Protein AF-A0AAP9LXQ1-F1 (afdb_monomer)

Solvent-accessible surface area (backbone atoms only — not comparable to full-atom values): 13942 Å² total; per-residue (Å²): 137,84,77,87,69,74,33,50,72,70,53,46,50,30,58,51,48,24,46,54,49,42,51,48,46,13,68,75,68,74,37,62,74,78,53,62,65,67,58,30,47,54,55,17,40,53,47,44,50,70,72,47,73,78,72,53,74,74,72,62,67,74,54,65,42,79,55,58,75,46,47,62,54,16,49,54,48,16,73,74,65,71,48,54,58,67,59,30,39,50,53,49,50,54,50,50,53,54,49,57,68,53,34,89,73,34,72,68,47,55,50,49,30,62,76,68,71,56,54,68,66,56,57,38,53,54,41,44,66,68,45,46,63,59,50,52,54,50,52,53,51,51,54,61,72,48,66,82,63,84,75,72,87,81,71,82,84,84,73,61,65,67,64,56,50,50,53,50,52,35,53,50,37,45,74,72,66,44,58,54,69,58,35,54,52,51,39,51,53,52,51,52,53,49,34,42,75,68,67,74,44,55,80,60,47,48,38,36,58,53,26,54,67,51,52,45,40,57,67,49,50,60,55,54,52,51,51,51,50,50,51,50,52,53,51,40,72,72,56,81,58,75,87,126

InterPro domains:
  IPR018461 Na+/H+ antiporter, NhaC-like, C-terminal [PF03553] (71-146)
  IPR052180 NhaC Na(+)/H(+) Antiporter [PTHR33451] (69-212)

Sequence (244 aa):
MGEDREGRAAALLPILIFLLIFLGSGFITGDFYSMPAIVAFLIALLAVLVQNRELGFSETGNLGGHHHSLAPIAAGISQKTGFSMAVCAGAVVGGAMFGDNLSMISDTTIAAVKTQGCEMKDKFRENFLIVLPAAIVTILLFLVLGKDASFQIQGSLDYSLLRVMLYLVVLAGALAGVNVFLVLMTGTVLSLIAGVATGAFGVGEMFTHVGEGITVPYCFYPILMGVSGLIFIFIKKRHGKVLI

Organism: NCBI:txid1531

Mean predicted aligned error: 11.7 Å

Foldseek 3Di:
DDDPPQQDPLLCQLVVQLCCVQVVVCVVVVHSVVDPSVVSLVVSLVSLCVVCVPPDVVVLPPDAQPLVVQLVVLVVCCVQQVDDSVVSSCVSVVVVVLCQLLDLQHPCLVVVCVVVVHDSVVSNVVSCVVCVVVVVVVVVVVCVVCVPRPDDNDDDPPDDVLLVVLVVQLVVCVVVVNPSVVSVVVSLVSNLVVCCVVVVDHPSCSSVVVSVSPNNNSSVVVVVVVVVVVVVVVVCVVPVDDDD

pLDDT: mean 74.07, std 12.6, range [30.05, 92.75]

Radius of gyration: 20.55 Å; Cα contacts (8 Å, |Δi|>4): 157; chains: 1; bounding box: 57×45×53 Å

Secondary structure (DSSP, 8-state):
--------GGGGHHHHHHHHHHHHHHHHHS-TTSS-HHHHHHHHHHHHHHH-TT--HHHHTSS-TTSTTTHHHHHHHHHHH---HHHHHHHHHHHHHHHHHT-SS-HHHHHHHHHHT--HHHHHHHHHHHHHHHHHHHHHHHHHHTTT------S-----HHHHHHHHHHHHHHHTT--HHHHHHHHHHHHHHHHHHTTSS-TTHHHHHHHHHHHHHHHHHHHHHHHHHHHHHHHHHHHSS---

Structure (mmCIF, N/CA/C/O backbone):
data_AF-A0AAP9LXQ1-F1
#
_entry.id   AF-A0AAP9LXQ1-F1
#
loop_
_atom_site.group_PDB
_atom_site.id
_atom_site.type_symbol
_atom_site.label_atom_id
_atom_site.label_alt_id
_atom_site.label_comp_id
_atom_site.label_asym_id
_atom_site.label_entity_id
_atom_site.label_seq_id
_atom_site.pdbx_PDB_ins_code
_atom_site.Cartn_x
_atom_site.Cartn_y
_atom_site.Cartn_z
_atom_site.occupancy
_atom_site.B_iso_or_equiv
_atom_site.auth_seq_id
_atom_site.auth_comp_id
_atom_site.auth_asym_id
_atom_site.auth_atom_id
_atom_site.pdbx_PDB_model_num
ATOM 1 N N . MET A 1 1 ? 13.024 15.399 -18.924 1.00 30.05 1 MET A N 1
ATOM 2 C CA . MET A 1 1 ? 13.457 16.767 -18.588 1.00 30.05 1 MET A CA 1
ATOM 3 C C . MET A 1 1 ? 13.326 16.865 -17.082 1.00 30.05 1 MET A C 1
ATOM 5 O O . MET A 1 1 ? 12.208 16.924 -16.596 1.00 30.05 1 MET A O 1
ATOM 9 N N . GLY A 1 2 ? 14.432 16.623 -16.375 1.00 37.69 2 GLY A N 1
ATOM 10 C CA . GLY A 1 2 ? 14.460 16.545 -14.917 1.00 37.69 2 GLY A CA 1
ATOM 11 C C . GLY A 1 2 ? 14.526 17.945 -14.333 1.00 37.69 2 GLY A C 1
ATOM 12 O O . GLY A 1 2 ? 15.474 18.675 -14.611 1.00 37.69 2 GLY A O 1
ATOM 13 N N . GLU A 1 3 ? 13.509 18.320 -13.567 1.00 34.19 3 GLU A N 1
ATOM 14 C CA . GLU A 1 3 ? 13.696 19.315 -12.522 1.00 34.19 3 GLU A CA 1
ATOM 15 C C . GLU A 1 3 ? 14.229 18.556 -11.306 1.00 34.19 3 GLU A C 1
ATOM 17 O O . GLU A 1 3 ? 13.509 17.730 -10.742 1.00 34.19 3 GLU A O 1
ATOM 22 N N . ASP A 1 4 ? 15.475 18.826 -10.913 1.00 39.84 4 ASP A N 1
ATOM 23 C CA . ASP A 1 4 ? 15.968 18.530 -9.566 1.00 39.84 4 ASP A CA 1
ATOM 24 C C . ASP A 1 4 ? 15.130 19.355 -8.580 1.00 39.84 4 ASP A C 1
ATOM 26 O O . ASP A 1 4 ? 15.483 20.464 -8.176 1.00 39.84 4 ASP A O 1
ATOM 30 N N . ARG A 1 5 ? 13.951 18.843 -8.224 1.00 50.16 5 ARG A N 1
ATOM 31 C CA . ARG A 1 5 ? 13.215 19.338 -7.067 1.00 50.16 5 ARG A CA 1
ATOM 32 C C . ARG A 1 5 ? 13.948 18.815 -5.845 1.00 50.16 5 ARG A C 1
ATOM 34 O O . ARG A 1 5 ? 13.676 17.705 -5.388 1.00 50.16 5 ARG A O 1
ATOM 41 N N . GLU A 1 6 ? 14.881 19.613 -5.327 1.00 50.25 6 GLU A N 1
ATOM 42 C CA . GLU A 1 6 ? 15.439 19.387 -3.996 1.00 50.25 6 GLU A CA 1
ATOM 43 C C . GLU A 1 6 ? 14.279 19.155 -3.023 1.00 50.25 6 GLU A C 1
ATOM 45 O O . GLU A 1 6 ? 13.392 20.002 -2.857 1.00 50.25 6 GLU A O 1
ATOM 50 N N . GLY A 1 7 ? 14.255 17.968 -2.419 1.00 55.69 7 GLY A N 1
ATOM 51 C CA . GLY A 1 7 ? 13.210 17.574 -1.494 1.00 55.69 7 GLY A CA 1
ATOM 52 C C . GLY A 1 7 ? 13.181 18.530 -0.308 1.00 55.69 7 GLY A C 1
ATOM 53 O O . GLY A 1 7 ? 14.027 18.481 0.583 1.00 55.69 7 GLY A O 1
ATOM 54 N N . ARG A 1 8 ? 12.200 19.437 -0.283 1.00 70.75 8 ARG A N 1
ATOM 55 C CA . ARG A 1 8 ? 12.042 20.382 0.824 1.00 70.75 8 ARG A CA 1
ATOM 56 C C . ARG A 1 8 ? 11.559 19.611 2.045 1.00 70.75 8 ARG A C 1
ATOM 58 O O . ARG A 1 8 ? 10.483 19.025 2.007 1.00 70.75 8 ARG A O 1
ATOM 65 N N . ALA A 1 9 ? 12.277 19.716 3.164 1.00 73.31 9 ALA A N 1
ATOM 66 C CA . ALA A 1 9 ? 11.865 19.143 4.454 1.00 73.31 9 ALA A CA 1
ATOM 67 C C . ALA A 1 9 ? 10.430 19.538 4.861 1.00 73.31 9 ALA A C 1
ATOM 69 O O . ALA A 1 9 ? 9.740 18.796 5.557 1.00 73.31 9 ALA A O 1
ATOM 70 N N . ALA A 1 10 ? 9.953 20.685 4.366 1.00 74.81 10 ALA A N 1
ATOM 71 C CA . ALA A 1 10 ? 8.577 21.124 4.523 1.00 74.81 10 ALA A CA 1
ATOM 72 C C . ALA A 1 10 ? 7.553 20.078 4.037 1.00 74.81 10 ALA A C 1
ATOM 74 O O . ALA A 1 10 ? 6.497 19.984 4.653 1.00 74.81 10 ALA A O 1
ATOM 75 N N . ALA A 1 11 ? 7.844 19.271 3.009 1.00 72.69 11 ALA A N 1
ATOM 76 C CA . ALA A 1 11 ? 6.936 18.243 2.481 1.00 72.69 11 ALA A CA 1
ATOM 77 C C . ALA A 1 11 ? 6.552 17.167 3.518 1.00 72.69 11 ALA A C 1
ATOM 79 O O . ALA A 1 11 ? 5.542 16.486 3.363 1.00 72.69 11 ALA A O 1
ATOM 80 N N . LEU A 1 12 ? 7.325 17.032 4.602 1.00 78.50 12 LEU A N 1
ATOM 81 C CA . LEU A 1 12 ? 7.037 16.102 5.696 1.00 78.50 12 LEU A CA 1
ATOM 82 C C . LEU A 1 12 ? 6.092 16.664 6.759 1.00 78.50 12 LEU A C 1
ATOM 84 O O . LEU A 1 12 ? 5.632 15.915 7.619 1.00 78.50 12 LEU A O 1
ATOM 88 N N . LEU A 1 13 ? 5.813 17.968 6.737 1.00 82.62 13 LEU A N 1
ATOM 89 C CA . LEU A 1 13 ? 5.029 18.649 7.766 1.00 82.62 13 LEU A CA 1
ATOM 90 C C . LEU A 1 13 ? 3.640 18.013 7.994 1.00 82.62 13 LEU A C 1
ATOM 92 O O . LEU A 1 13 ? 3.275 17.831 9.156 1.00 82.62 13 LEU A O 1
ATOM 96 N N . PRO A 1 14 ? 2.896 17.579 6.958 1.00 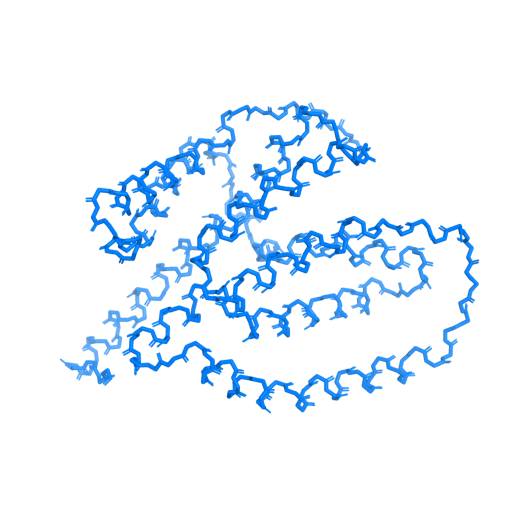79.62 14 PRO A N 1
ATOM 97 C CA . PRO A 1 14 ? 1.651 16.835 7.143 1.00 79.62 14 PRO A CA 1
ATOM 98 C C . PRO A 1 14 ? 1.813 15.518 7.907 1.00 79.62 14 PRO A C 1
ATOM 100 O O . PRO A 1 14 ? 1.059 15.259 8.845 1.00 79.62 14 PRO A O 1
ATOM 103 N N . ILE A 1 15 ? 2.818 14.704 7.554 1.00 80.00 15 ILE A N 1
ATOM 104 C CA . ILE A 1 15 ? 3.120 13.465 8.285 1.00 80.00 15 ILE A CA 1
ATOM 105 C C . ILE A 1 15 ? 3.518 13.792 9.718 1.00 80.00 15 ILE A C 1
ATOM 107 O O . ILE A 1 15 ? 3.028 13.155 10.640 1.00 80.00 15 ILE A O 1
ATOM 111 N N . LEU A 1 16 ? 4.365 14.797 9.934 1.00 84.50 16 LEU A N 1
ATOM 112 C CA . LEU A 1 16 ? 4.804 15.164 11.276 1.00 84.50 16 LEU A CA 1
ATOM 113 C C . LEU A 1 16 ? 3.615 15.550 12.166 1.00 84.50 16 LEU A C 1
ATOM 115 O O . LEU A 1 16 ? 3.515 15.071 13.292 1.00 84.50 16 LEU A O 1
ATOM 119 N N . ILE A 1 17 ? 2.691 16.362 11.649 1.00 84.69 17 ILE A N 1
ATOM 120 C CA . ILE A 1 17 ? 1.458 16.743 12.348 1.00 84.69 17 ILE A CA 1
ATOM 121 C C . ILE A 1 17 ? 0.608 15.511 12.657 1.00 84.69 17 ILE A C 1
ATOM 123 O O . ILE A 1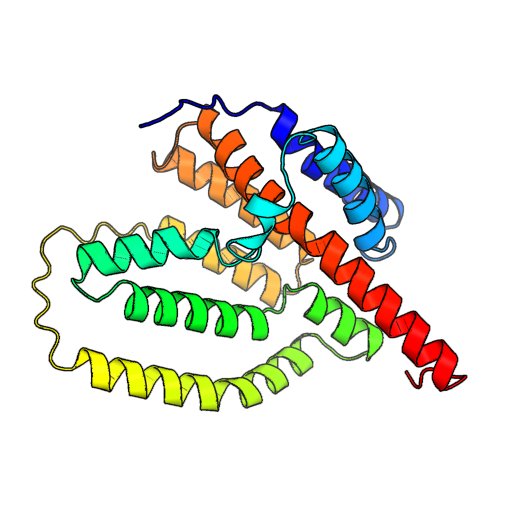 17 ? 0.192 15.334 13.803 1.00 84.69 17 ILE A O 1
ATOM 127 N N . PHE A 1 18 ? 0.386 14.644 11.663 1.00 82.69 18 PHE A N 1
ATOM 128 C CA . PHE A 1 18 ? -0.357 13.401 11.852 1.00 82.69 18 PHE A CA 1
ATOM 129 C C . PHE A 1 18 ? 0.257 12.557 12.974 1.00 82.69 18 PHE A C 1
ATOM 131 O O . PHE A 1 18 ? -0.449 12.139 13.888 1.00 82.69 18 PHE A O 1
ATOM 138 N N . LEU A 1 19 ? 1.575 12.356 12.941 1.00 82.12 19 LEU A N 1
ATOM 139 C CA . LEU A 1 19 ? 2.296 11.528 13.900 1.00 82.12 19 LEU A CA 1
ATOM 140 C C . LEU A 1 19 ? 2.276 12.110 15.304 1.00 82.12 19 LEU A C 1
ATOM 142 O O . LEU A 1 19 ? 1.980 11.381 16.243 1.00 82.12 19 LEU A O 1
ATOM 146 N N . LEU A 1 20 ? 2.550 13.404 15.465 1.00 86.81 20 LEU A N 1
ATOM 147 C CA . LEU A 1 20 ? 2.547 14.040 16.782 1.00 86.81 20 LEU A CA 1
ATOM 148 C C . LEU A 1 20 ? 1.174 13.948 17.445 1.00 86.81 20 LEU A C 1
ATOM 150 O O . LEU A 1 20 ? 1.080 13.648 18.632 1.00 86.81 20 LEU A O 1
ATOM 154 N N . ILE A 1 21 ? 0.113 14.161 16.671 1.00 84.75 21 ILE A N 1
ATOM 155 C CA . ILE A 1 21 ? -1.258 14.095 17.165 1.00 84.75 21 ILE A CA 1
ATOM 156 C C . ILE A 1 21 ? -1.631 12.638 17.471 1.00 84.75 21 ILE A C 1
ATOM 158 O O . ILE A 1 21 ? -2.037 12.323 18.589 1.00 84.75 21 ILE A O 1
ATOM 162 N N . PHE A 1 22 ? -1.446 11.733 16.509 1.00 80.12 22 PHE A N 1
ATOM 163 C CA . PHE A 1 22 ? -1.867 10.339 16.623 1.00 80.12 22 PHE A CA 1
ATOM 164 C C . PHE A 1 22 ? -1.040 9.543 17.645 1.00 80.12 22 PHE A C 1
ATOM 166 O O . PHE A 1 22 ? -1.602 8.970 18.579 1.00 80.12 22 PHE A O 1
ATOM 173 N N . LEU A 1 23 ? 0.294 9.540 17.523 1.00 80.94 23 LEU A N 1
ATOM 174 C CA . LEU A 1 23 ? 1.165 8.850 18.481 1.00 80.94 23 LEU A CA 1
ATOM 175 C C . LEU A 1 23 ? 1.124 9.532 19.845 1.00 80.94 23 LEU A C 1
ATOM 177 O O . LEU A 1 23 ? 1.053 8.836 20.851 1.00 80.94 23 LEU A O 1
ATOM 181 N N . GLY A 1 24 ? 1.135 10.869 19.892 1.00 84.44 24 GLY A N 1
ATOM 182 C CA . GLY A 1 24 ? 1.068 11.610 21.152 1.00 84.44 24 GLY A CA 1
ATOM 183 C C . GLY A 1 24 ? -0.182 11.252 21.950 1.00 84.44 24 GLY A C 1
ATOM 184 O O . GLY A 1 24 ? -0.088 10.933 23.132 1.00 84.44 24 GLY A O 1
ATOM 185 N N . SER A 1 25 ? -1.343 11.197 21.295 1.00 82.56 25 SER A N 1
ATOM 186 C CA . SER A 1 25 ? -2.573 10.740 21.941 1.00 82.56 25 SER A CA 1
ATOM 187 C C . SER A 1 25 ? -2.499 9.280 22.379 1.00 82.56 25 SER A C 1
ATOM 189 O O . SER A 1 25 ? -2.878 8.981 23.509 1.00 82.56 25 SER A O 1
ATOM 191 N N . GLY A 1 26 ? -1.976 8.380 21.543 1.00 80.25 26 GLY A N 1
ATOM 192 C CA . GLY A 1 26 ? -1.831 6.970 21.903 1.00 80.25 26 GLY A CA 1
ATOM 193 C C . GLY A 1 26 ? -0.901 6.733 23.094 1.00 80.25 26 GLY A C 1
ATOM 194 O O . GLY A 1 26 ? -1.224 5.935 23.966 1.00 80.25 26 GLY A O 1
ATOM 195 N N . PHE A 1 27 ? 0.206 7.474 23.196 1.00 83.88 27 PHE A N 1
ATOM 196 C CA . PHE A 1 27 ? 1.100 7.413 24.356 1.00 83.88 27 PHE A CA 1
ATOM 197 C C . PHE A 1 27 ? 0.456 7.975 25.626 1.00 83.88 27 PHE A C 1
ATOM 199 O O . PHE A 1 27 ? 0.627 7.398 26.695 1.00 83.88 27 PHE A O 1
ATOM 206 N N . ILE A 1 28 ? -0.293 9.077 25.519 1.00 86.69 28 ILE A N 1
ATOM 207 C CA . ILE A 1 28 ? -0.974 9.697 26.667 1.00 86.69 28 ILE A CA 1
ATOM 208 C C . ILE A 1 28 ? -2.120 8.814 27.179 1.00 86.69 28 ILE A C 1
ATOM 210 O O . ILE A 1 28 ? -2.322 8.702 28.384 1.00 86.69 28 ILE A O 1
ATOM 214 N N . THR A 1 29 ? -2.880 8.201 26.272 1.00 83.19 29 THR A N 1
ATOM 215 C CA . THR A 1 29 ? -4.075 7.406 26.607 1.00 83.19 29 THR A CA 1
ATOM 216 C C . THR A 1 29 ? -3.776 5.925 26.837 1.00 83.19 29 THR A C 1
ATOM 218 O O . THR A 1 29 ? -4.620 5.213 27.372 1.00 83.19 29 THR A O 1
ATOM 221 N N . GLY A 1 30 ? -2.592 5.448 26.441 1.00 79.88 30 GLY A N 1
ATOM 222 C CA . GLY A 1 30 ? -2.228 4.030 26.458 1.00 79.88 30 GLY A CA 1
ATOM 223 C C . GLY A 1 30 ? -2.886 3.199 25.348 1.00 79.88 30 GLY A C 1
ATOM 224 O O . GLY A 1 30 ? -2.602 2.009 25.237 1.00 79.88 30 GLY A O 1
ATOM 225 N N . ASP A 1 31 ? -3.732 3.805 24.510 1.00 73.94 31 ASP A N 1
ATOM 226 C CA . ASP A 1 31 ? -4.403 3.153 23.389 1.00 73.94 31 ASP A CA 1
ATOM 227 C C . ASP A 1 31 ? -4.414 4.075 22.158 1.00 73.94 31 ASP A C 1
ATOM 229 O O . ASP A 1 31 ? -5.163 5.049 22.084 1.00 73.94 31 ASP A O 1
ATOM 233 N N . PHE A 1 32 ? -3.616 3.721 21.144 1.00 69.38 32 PHE A N 1
ATOM 234 C CA . PHE A 1 32 ? -3.529 4.431 19.859 1.00 69.38 32 PHE A CA 1
ATOM 235 C C . PHE A 1 32 ? -4.863 4.537 19.115 1.00 69.38 32 PHE A C 1
ATOM 237 O O . PHE A 1 32 ? -4.991 5.346 18.202 1.00 69.38 32 PHE A O 1
ATOM 244 N N . TYR A 1 33 ? -5.861 3.742 19.486 1.00 69.06 33 TYR A N 1
ATOM 245 C CA . TYR A 1 33 ? -7.180 3.801 18.883 1.00 69.06 33 TYR A CA 1
ATOM 246 C C . TYR A 1 33 ? -8.184 4.669 19.647 1.00 69.06 33 TYR A C 1
ATOM 248 O O . TYR A 1 33 ? -9.291 4.868 19.143 1.00 69.06 33 TYR A O 1
ATOM 256 N N . SER A 1 34 ? -7.814 5.200 20.817 1.00 69.94 34 SER A N 1
ATOM 257 C CA . SER A 1 34 ? -8.660 6.116 21.596 1.00 69.94 34 SER A CA 1
ATOM 258 C C . SER A 1 34 ? -8.960 7.406 20.840 1.00 69.94 34 SER A C 1
ATOM 260 O O . SER A 1 34 ? -10.026 7.997 21.011 1.00 69.94 34 SER A O 1
ATOM 262 N N . MET A 1 35 ? -8.038 7.841 19.976 1.00 72.12 35 MET A N 1
ATOM 263 C CA . MET A 1 35 ? -8.288 8.952 19.074 1.00 72.12 35 MET A CA 1
ATOM 264 C C . MET A 1 35 ? -8.666 8.450 17.681 1.00 72.12 35 MET A C 1
ATOM 266 O O . MET A 1 35 ? -7.899 7.705 17.065 1.00 72.12 35 MET A O 1
ATOM 270 N N . PRO A 1 36 ? -9.806 8.899 17.128 1.00 67.69 36 PRO A N 1
ATOM 271 C CA . PRO A 1 36 ? -10.148 8.601 15.750 1.00 67.69 36 PRO A CA 1
ATOM 272 C C . PRO A 1 36 ? -9.051 9.111 14.805 1.00 67.69 36 PRO A C 1
ATOM 274 O O . PRO A 1 36 ? -8.821 10.317 14.708 1.00 67.69 36 PRO A O 1
ATOM 277 N N . ALA A 1 37 ? -8.399 8.200 14.075 1.00 68.75 37 ALA A N 1
ATOM 278 C CA . ALA A 1 37 ? -7.322 8.528 13.132 1.00 68.75 37 ALA A CA 1
ATOM 279 C C . ALA A 1 37 ? -7.751 9.577 12.089 1.00 68.75 37 ALA A C 1
ATOM 281 O O . ALA A 1 37 ? -6.948 10.403 11.660 1.00 68.75 37 ALA A O 1
ATOM 282 N N . ILE A 1 38 ? -9.047 9.605 11.762 1.00 66.88 38 ILE A N 1
ATOM 283 C CA . ILE A 1 38 ? -9.668 10.595 10.879 1.00 66.88 38 ILE A CA 1
ATOM 284 C C . ILE A 1 38 ? -9.463 12.042 11.354 1.00 66.88 38 ILE A C 1
ATOM 286 O O . ILE A 1 38 ? -9.313 12.933 10.528 1.00 66.88 38 ILE A O 1
ATOM 290 N N . VAL A 1 39 ? -9.405 12.294 12.666 1.00 74.25 39 VAL A N 1
ATOM 291 C CA . VAL A 1 39 ? -9.203 13.643 13.219 1.00 74.25 39 VAL A CA 1
ATOM 292 C C . VAL A 1 39 ? -7.773 14.108 12.962 1.00 74.25 39 VAL A C 1
ATOM 294 O O . VAL A 1 39 ? -7.568 15.194 12.425 1.00 74.25 39 VAL A O 1
ATOM 297 N N . ALA A 1 40 ? -6.786 13.263 13.274 1.00 75.69 40 ALA A N 1
ATOM 298 C CA . ALA A 1 40 ? -5.381 13.543 12.983 1.00 75.69 40 ALA A CA 1
ATOM 299 C C . ALA A 1 40 ? -5.154 13.726 11.473 1.00 75.69 40 ALA A C 1
ATOM 301 O O . ALA A 1 40 ? -4.450 14.643 11.051 1.00 75.69 40 ALA A O 1
ATOM 302 N N . PHE A 1 41 ? -5.810 12.893 10.663 1.00 72.62 41 PHE A N 1
ATOM 303 C CA . PHE A 1 41 ? -5.755 12.956 9.208 1.00 72.62 41 PHE A CA 1
ATOM 304 C C . PHE A 1 41 ? -6.346 14.259 8.650 1.00 72.62 41 PHE A C 1
ATOM 306 O O . PHE A 1 41 ? -5.726 14.891 7.801 1.00 72.62 41 PHE A O 1
ATOM 313 N N . LEU A 1 42 ? -7.501 14.715 9.151 1.00 72.25 42 LEU A N 1
ATOM 314 C CA . LEU A 1 42 ? -8.112 15.986 8.740 1.00 72.25 42 LEU A CA 1
ATOM 315 C C . LEU A 1 42 ? -7.223 17.194 9.071 1.00 72.25 42 LEU A C 1
ATOM 317 O O . LEU A 1 42 ? -7.151 18.139 8.288 1.00 72.25 42 LEU A O 1
ATOM 321 N N . ILE A 1 43 ? -6.521 17.168 10.205 1.00 79.44 43 ILE A N 1
ATOM 322 C CA . ILE A 1 43 ? -5.598 18.247 10.583 1.00 79.44 43 ILE A CA 1
ATOM 323 C C . ILE A 1 43 ? -4.346 18.221 9.694 1.00 79.44 43 ILE A C 1
ATOM 325 O O . ILE A 1 43 ? -3.930 19.262 9.185 1.00 79.44 43 ILE A O 1
ATOM 329 N N . ALA A 1 44 ? -3.776 17.039 9.445 1.00 78.31 44 ALA A N 1
ATOM 330 C CA . ALA A 1 44 ? -2.660 16.876 8.514 1.00 78.31 44 ALA A CA 1
ATOM 331 C C . ALA A 1 44 ? -3.035 17.314 7.089 1.00 78.31 44 ALA A C 1
ATOM 333 O O . ALA A 1 44 ? -2.253 17.982 6.417 1.00 78.31 44 ALA A O 1
ATOM 334 N N . LEU A 1 45 ? -4.265 17.031 6.659 1.00 70.56 45 LEU A N 1
ATOM 335 C CA . LEU A 1 45 ? -4.813 17.473 5.383 1.00 70.56 45 LEU A CA 1
ATOM 336 C C . LEU A 1 45 ? -4.864 18.996 5.260 1.00 70.56 45 LEU A C 1
ATOM 338 O O . LEU A 1 45 ? -4.475 19.530 4.224 1.00 70.56 45 LEU A O 1
ATOM 342 N N . LEU A 1 46 ? -5.328 19.707 6.291 1.00 74.94 46 LEU A N 1
ATOM 343 C CA . LEU A 1 46 ? -5.317 21.172 6.272 1.00 74.94 46 LEU A CA 1
ATOM 344 C C . LEU A 1 46 ? -3.898 21.705 6.056 1.00 74.94 46 LEU A C 1
ATOM 346 O O . LEU A 1 46 ? -3.708 22.664 5.310 1.00 74.94 46 LEU A O 1
ATOM 350 N N . ALA A 1 47 ? -2.899 21.048 6.642 1.00 79.12 47 ALA A N 1
ATOM 351 C CA . ALA A 1 47 ? -1.506 21.402 6.430 1.00 79.12 47 ALA A CA 1
ATOM 352 C C . ALA A 1 47 ? -1.041 21.139 4.985 1.00 79.12 47 ALA A C 1
ATOM 354 O O . ALA A 1 47 ? -0.383 22.005 4.408 1.00 79.12 47 ALA A O 1
ATOM 355 N N . VAL A 1 48 ? -1.442 20.014 4.370 1.00 74.75 48 VAL A N 1
ATOM 356 C CA . VAL A 1 48 ? -1.192 19.730 2.938 1.00 74.75 48 VAL A CA 1
ATOM 357 C C . VAL A 1 48 ? -1.813 20.808 2.056 1.00 74.75 48 VAL A C 1
ATOM 359 O O . VAL A 1 48 ? -1.137 21.337 1.182 1.00 74.75 48 VAL A O 1
ATOM 362 N N . LEU A 1 49 ? -3.081 21.164 2.279 1.00 72.06 49 LEU A N 1
ATOM 363 C CA . LEU A 1 49 ? -3.790 22.161 1.468 1.00 72.06 49 LEU A CA 1
ATOM 364 C C . LEU A 1 49 ? -3.157 23.552 1.590 1.00 72.06 49 LEU A C 1
ATOM 366 O O . LEU A 1 49 ? -3.065 24.289 0.610 1.00 72.06 49 LEU A O 1
ATOM 370 N N . VAL A 1 50 ? -2.690 23.914 2.787 1.00 76.75 50 VAL A N 1
ATOM 371 C CA . VAL A 1 50 ? -1.968 25.172 3.013 1.00 76.75 50 VAL A CA 1
ATOM 372 C C . VAL A 1 50 ? -0.595 25.165 2.342 1.00 76.75 50 VAL A C 1
ATOM 374 O O . VAL A 1 50 ? -0.160 26.221 1.882 1.00 76.75 50 VAL A O 1
ATOM 377 N N . GLN A 1 51 ? 0.072 24.013 2.279 1.00 75.12 51 GLN A N 1
ATOM 378 C CA . GLN A 1 51 ? 1.380 23.847 1.648 1.00 75.12 51 GLN A CA 1
ATOM 379 C C . GLN A 1 51 ? 1.304 23.791 0.118 1.00 75.12 51 GLN A C 1
ATOM 381 O O . GLN A 1 51 ? 2.152 24.367 -0.557 1.00 75.12 51 GLN A O 1
ATOM 386 N N . ASN A 1 52 ? 0.274 23.141 -0.416 1.00 71.00 52 ASN A N 1
ATOM 387 C CA . ASN A 1 52 ? 0.094 22.859 -1.834 1.00 71.00 52 ASN A CA 1
ATOM 388 C C . ASN A 1 52 ? -1.088 23.647 -2.415 1.00 71.00 52 ASN A C 1
ATOM 390 O O . ASN A 1 52 ? -1.984 23.082 -3.041 1.00 71.00 52 ASN A O 1
ATOM 394 N N . ARG A 1 53 ? -1.097 24.971 -2.212 1.00 66.00 53 ARG A N 1
ATOM 395 C CA . ARG A 1 53 ? -2.187 25.855 -2.675 1.00 66.00 53 ARG A CA 1
ATOM 396 C C . ARG A 1 53 ? -2.367 25.887 -4.195 1.00 66.00 53 ARG A C 1
ATOM 398 O O . ARG A 1 53 ? -3.406 26.343 -4.660 1.00 66.00 53 ARG A O 1
ATOM 405 N N . GLU A 1 54 ? -1.370 25.426 -4.947 1.00 58.44 54 GLU A N 1
ATOM 406 C CA . GLU A 1 54 ? -1.353 25.446 -6.413 1.00 58.44 54 GLU A CA 1
ATOM 407 C C . GLU A 1 54 ? -1.756 24.114 -7.062 1.00 58.44 54 GLU A C 1
ATOM 409 O O . GLU A 1 54 ? -1.922 24.063 -8.279 1.00 58.44 54 GLU A O 1
ATOM 414 N N . LEU A 1 55 ? -1.964 23.042 -6.284 1.00 58.88 55 LEU A N 1
ATOM 415 C CA . LEU A 1 55 ? -2.453 21.775 -6.833 1.00 58.88 55 LEU A CA 1
ATOM 416 C C . LEU A 1 55 ? -3.927 21.924 -7.221 1.00 58.88 55 LEU A C 1
ATOM 418 O O . LEU A 1 55 ? -4.838 21.775 -6.405 1.00 58.88 55 LEU A O 1
ATOM 422 N N . GLY A 1 56 ? -4.168 22.250 -8.488 1.00 50.62 56 GLY A N 1
ATOM 423 C CA . GLY A 1 56 ? -5.507 22.280 -9.056 1.00 50.62 56 GLY A CA 1
ATOM 424 C C . GLY A 1 56 ? -6.148 20.888 -9.053 1.00 50.62 56 GLY A C 1
ATOM 425 O O . GLY A 1 56 ? -5.492 19.876 -9.304 1.00 50.62 56 GLY A O 1
ATOM 426 N N . PHE A 1 57 ? -7.470 20.832 -8.861 1.00 49.22 57 PHE A N 1
ATOM 427 C CA . PHE A 1 57 ? -8.268 19.595 -8.920 1.00 49.22 57 PHE A CA 1
ATOM 428 C C . PHE A 1 57 ? -8.073 18.776 -10.216 1.00 49.22 57 PHE A C 1
ATOM 430 O O . PHE A 1 57 ? -8.370 17.583 -10.234 1.00 49.22 57 PHE A O 1
ATOM 437 N N . SER A 1 58 ? -7.567 19.392 -11.294 1.00 44.09 58 SER A N 1
ATOM 438 C CA . SER A 1 58 ? -7.319 18.726 -12.581 1.00 44.09 58 SER A CA 1
ATOM 439 C C . SER A 1 58 ? -6.167 17.713 -12.554 1.00 44.09 58 SER A C 1
ATOM 441 O O . SER A 1 58 ? -6.261 16.705 -13.246 1.00 44.09 58 SER A O 1
ATOM 443 N N . GLU A 1 59 ? -5.125 17.901 -11.734 1.00 47.38 59 GLU A N 1
ATOM 444 C CA . GLU A 1 59 ? -4.044 16.901 -11.608 1.00 47.38 59 GLU A CA 1
ATOM 445 C C . GLU A 1 59 ? -4.408 15.768 -10.636 1.00 47.38 59 GLU A C 1
ATOM 447 O O . GLU A 1 59 ? -3.974 14.630 -10.803 1.00 47.38 59 GLU A O 1
ATOM 452 N N . THR A 1 60 ? -5.296 16.045 -9.673 1.00 46.12 60 THR A N 1
ATOM 453 C CA . THR A 1 60 ? -5.844 15.045 -8.734 1.00 46.12 60 THR A CA 1
ATOM 454 C C . THR A 1 60 ? -6.728 14.008 -9.439 1.00 46.12 60 THR A C 1
ATOM 456 O O . THR A 1 60 ? -6.858 12.876 -8.974 1.00 46.12 60 THR A O 1
ATOM 459 N N . GLY A 1 61 ? -7.338 14.378 -10.569 1.00 42.38 61 GLY A N 1
ATOM 460 C CA . GLY A 1 61 ? -8.262 13.521 -11.311 1.00 42.38 61 GLY A CA 1
ATOM 461 C C . GLY A 1 61 ? -7.606 12.423 -12.150 1.00 42.38 61 GLY A C 1
ATOM 462 O O . GLY A 1 61 ? -8.319 11.517 -12.575 1.00 42.38 61 GLY A O 1
ATOM 463 N N . ASN A 1 62 ? -6.292 12.472 -12.409 1.00 43.44 62 ASN A N 1
ATOM 464 C CA . ASN A 1 62 ? -5.724 11.600 -13.438 1.00 43.44 62 ASN A CA 1
ATOM 465 C C . ASN A 1 62 ? -5.445 10.161 -12.977 1.00 43.44 62 ASN A C 1
ATOM 467 O O . ASN A 1 62 ? -5.538 9.279 -13.810 1.00 43.44 62 ASN A O 1
ATOM 471 N N . LEU A 1 63 ? -5.172 9.854 -11.705 1.00 42.59 63 LEU A N 1
ATOM 472 C CA . LEU A 1 63 ? -5.119 8.461 -11.221 1.00 42.59 63 LEU A CA 1
ATOM 473 C C . LEU A 1 63 ? -5.221 8.437 -9.694 1.00 42.59 63 LEU A C 1
ATOM 475 O O . LEU A 1 63 ? -4.454 9.102 -9.004 1.00 42.59 63 LEU A O 1
ATOM 479 N N . GLY A 1 64 ? -6.160 7.657 -9.157 1.00 48.38 64 GLY A N 1
ATOM 480 C CA . GLY A 1 64 ? -6.417 7.608 -7.722 1.00 48.38 64 GLY A CA 1
ATOM 481 C C . GLY A 1 64 ? -5.191 7.179 -6.919 1.00 48.38 64 GLY A C 1
ATOM 482 O O . GLY A 1 64 ? -4.753 6.043 -7.073 1.00 48.38 64 GLY A O 1
ATOM 483 N N . GLY A 1 65 ? -4.701 8.071 -6.048 1.00 47.62 65 GLY A N 1
ATOM 484 C CA . GLY A 1 65 ? -3.937 7.823 -4.810 1.00 47.62 65 GLY A CA 1
ATOM 485 C C . GLY A 1 65 ? -2.946 6.662 -4.818 1.00 47.62 65 GLY A C 1
ATOM 486 O O . GLY A 1 65 ? -1.737 6.845 -4.904 1.00 47.62 65 GLY A O 1
ATOM 487 N N . HIS A 1 66 ? -3.491 5.455 -4.699 1.00 51.16 66 HIS A N 1
ATOM 488 C CA . HIS A 1 66 ? -2.763 4.197 -4.550 1.00 51.16 66 HIS A CA 1
ATOM 489 C C . HIS A 1 66 ? -2.229 3.607 -5.861 1.00 51.16 66 HIS A C 1
ATOM 491 O O . HIS A 1 66 ? -1.319 2.789 -5.837 1.00 51.16 66 HIS A O 1
ATOM 497 N N . HIS A 1 67 ? -2.765 4.015 -7.012 1.00 55.97 67 HIS A N 1
ATOM 498 C CA . HIS A 1 67 ? -2.420 3.441 -8.318 1.00 55.97 67 HIS A CA 1
ATOM 499 C C . HIS A 1 67 ? -1.231 4.139 -8.983 1.00 55.97 67 HIS A C 1
ATOM 501 O O . HIS A 1 67 ? -0.607 3.578 -9.881 1.00 55.97 67 HIS A O 1
ATOM 507 N N . HIS A 1 68 ? -0.894 5.353 -8.540 1.00 59.72 68 HIS A N 1
ATOM 508 C CA . HIS A 1 68 ? 0.207 6.120 -9.115 1.00 59.72 68 HIS A CA 1
ATOM 509 C C . HIS A 1 68 ? 1.573 5.483 -8.810 1.00 59.72 68 HIS A C 1
ATOM 511 O O . HIS A 1 68 ? 2.435 5.428 -9.683 1.00 59.72 68 HIS A O 1
ATOM 517 N N . SER A 1 69 ? 1.743 4.893 -7.621 1.00 65.94 69 SER A N 1
ATOM 518 C CA . SER A 1 69 ? 2.959 4.155 -7.239 1.00 65.94 69 SER A CA 1
ATOM 519 C C . SER A 1 69 ? 3.130 2.826 -7.988 1.00 65.94 69 SER A C 1
ATOM 521 O O . SER A 1 69 ? 4.237 2.294 -8.071 1.00 65.94 69 SER A O 1
ATOM 523 N N . LEU A 1 70 ? 2.052 2.296 -8.573 1.00 76.88 70 LEU A N 1
ATOM 524 C CA . LEU A 1 70 ? 2.059 1.054 -9.348 1.00 76.88 70 LEU A CA 1
ATOM 525 C C . LEU A 1 70 ? 2.487 1.271 -10.805 1.00 76.88 70 LEU A C 1
ATOM 527 O O . LEU A 1 70 ? 2.988 0.344 -11.446 1.00 76.88 70 LEU A O 1
ATOM 531 N N . ALA A 1 71 ? 2.320 2.487 -11.334 1.00 78.56 71 ALA A N 1
ATOM 532 C CA . ALA A 1 71 ? 2.621 2.800 -12.729 1.00 78.56 71 ALA A CA 1
ATOM 533 C C . ALA A 1 71 ? 4.108 2.591 -13.095 1.00 78.56 71 ALA A C 1
ATOM 535 O O . ALA A 1 71 ? 4.363 1.940 -14.112 1.00 78.56 71 ALA A O 1
ATOM 536 N N . PRO A 1 72 ? 5.101 3.015 -12.283 1.00 79.56 72 PRO A N 1
ATOM 537 C CA . PRO A 1 72 ? 6.510 2.719 -12.552 1.00 79.56 72 PRO A CA 1
ATOM 538 C C . PRO A 1 72 ? 6.828 1.218 -12.556 1.00 79.56 72 PRO A C 1
ATOM 540 O O . PRO A 1 72 ? 7.663 0.766 -13.339 1.00 79.56 72 PRO A O 1
ATOM 543 N N . ILE A 1 73 ? 6.139 0.427 -11.724 1.00 82.94 73 ILE A N 1
ATOM 544 C C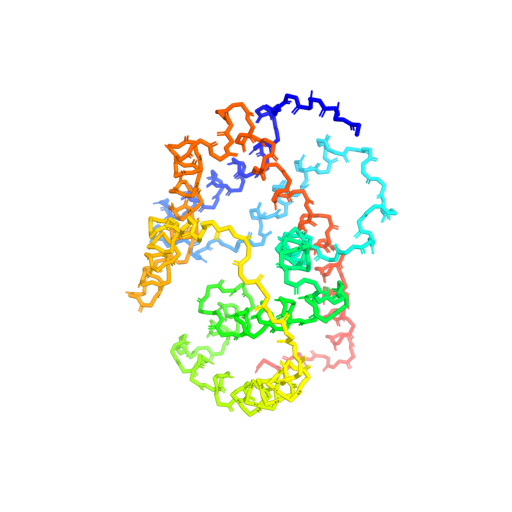A . ILE A 1 73 ? 6.312 -1.032 -11.668 1.00 82.94 73 ILE A CA 1
ATOM 545 C C . ILE A 1 73 ? 5.815 -1.658 -12.975 1.00 82.94 73 ILE A C 1
ATOM 547 O O . ILE A 1 73 ? 6.543 -2.418 -13.614 1.00 82.94 73 ILE A O 1
ATOM 551 N N . ALA A 1 74 ? 4.607 -1.293 -13.414 1.00 84.31 74 ALA A N 1
ATOM 552 C CA . ALA A 1 74 ? 4.050 -1.753 -14.684 1.00 84.31 74 ALA A CA 1
ATOM 553 C C . ALA A 1 74 ? 4.917 -1.331 -15.882 1.00 84.31 74 ALA A C 1
ATOM 555 O O . ALA A 1 74 ? 5.172 -2.146 -16.770 1.00 84.31 74 ALA A O 1
ATOM 556 N N . ALA A 1 75 ? 5.425 -0.094 -15.871 1.00 82.62 75 ALA A N 1
ATOM 557 C CA . ALA A 1 75 ? 6.330 0.430 -16.888 1.00 82.62 75 ALA A CA 1
ATOM 558 C C . ALA A 1 75 ? 7.633 -0.377 -16.968 1.00 82.62 75 ALA A C 1
ATOM 560 O O . ALA A 1 75 ? 8.035 -0.801 -18.052 1.00 82.62 75 ALA A O 1
ATOM 561 N N . GLY A 1 76 ? 8.269 -0.633 -15.820 1.00 80.56 76 GLY A N 1
ATOM 562 C CA . GLY A 1 76 ? 9.512 -1.397 -15.742 1.00 80.56 76 GLY A CA 1
ATOM 563 C C . GLY A 1 76 ? 9.347 -2.847 -16.196 1.00 80.56 76 GLY A C 1
ATOM 564 O O . GLY A 1 76 ? 10.218 -3.374 -16.889 1.00 80.56 76 GLY A O 1
ATOM 565 N N . ILE A 1 77 ? 8.216 -3.482 -15.866 1.00 83.44 77 ILE A N 1
ATOM 566 C CA . ILE A 1 77 ? 7.882 -4.820 -16.369 1.00 83.44 77 ILE A CA 1
ATOM 567 C C . ILE A 1 77 ? 7.696 -4.756 -17.887 1.00 83.44 77 ILE A C 1
ATOM 569 O O . ILE A 1 77 ? 8.363 -5.498 -18.599 1.00 83.44 77 ILE A O 1
ATOM 573 N N . SER A 1 78 ? 6.868 -3.849 -18.409 1.00 85.06 78 SER A N 1
ATOM 574 C CA . SER A 1 78 ? 6.610 -3.725 -19.853 1.00 85.06 78 SER A CA 1
ATOM 575 C C . SER A 1 78 ? 7.900 -3.545 -20.665 1.00 85.06 78 SER A C 1
ATOM 577 O O . SER A 1 78 ? 8.126 -4.276 -21.627 1.00 85.06 78 SER A O 1
ATOM 579 N N . GLN A 1 79 ? 8.807 -2.668 -20.221 1.00 82.88 79 GLN A N 1
ATOM 580 C CA . GLN A 1 79 ? 10.093 -2.429 -20.889 1.00 82.88 79 GLN A CA 1
ATOM 581 C C . GLN A 1 79 ? 11.016 -3.653 -20.892 1.00 82.88 79 GLN A C 1
ATOM 583 O O . GLN A 1 79 ? 11.679 -3.914 -21.892 1.00 82.88 79 GLN A O 1
ATOM 588 N N . LYS A 1 80 ? 11.072 -4.405 -19.787 1.00 78.44 80 LYS A N 1
ATOM 589 C CA . LYS A 1 80 ? 11.956 -5.578 -19.662 1.00 78.44 80 LYS A CA 1
ATOM 590 C C . LYS A 1 80 ? 11.385 -6.843 -20.291 1.00 78.44 80 LYS A C 1
ATOM 592 O O . LYS A 1 80 ? 12.137 -7.753 -20.620 1.00 78.44 80 LYS A O 1
ATOM 597 N N . THR A 1 81 ? 10.065 -6.924 -20.397 1.00 78.06 81 THR A N 1
ATOM 598 C CA . THR A 1 81 ? 9.361 -8.128 -20.849 1.00 78.06 81 THR A CA 1
ATOM 599 C C . THR A 1 81 ? 8.862 -8.040 -22.287 1.00 78.06 81 THR A C 1
ATOM 601 O O . THR A 1 81 ? 8.565 -9.066 -22.887 1.00 78.06 81 THR A O 1
ATOM 604 N N . GLY A 1 82 ? 8.752 -6.830 -22.843 1.00 75.88 82 GLY A N 1
ATOM 605 C CA . GLY A 1 82 ? 8.153 -6.591 -24.156 1.00 75.88 82 GLY A CA 1
ATOM 606 C C . GLY A 1 82 ? 6.623 -6.696 -24.172 1.00 75.88 82 GLY A C 1
ATOM 607 O O . GLY A 1 82 ? 6.012 -6.495 -25.220 1.00 75.88 82 GLY A O 1
ATOM 608 N N . PHE A 1 83 ? 5.980 -6.982 -23.034 1.00 82.25 83 PHE A N 1
ATOM 609 C CA . PHE A 1 83 ? 4.523 -6.978 -22.931 1.00 82.25 83 PHE A CA 1
ATOM 610 C C . PHE A 1 83 ? 3.952 -5.563 -23.034 1.00 82.25 83 PHE A C 1
ATOM 612 O O . PHE A 1 83 ? 4.584 -4.583 -22.631 1.00 82.25 83 PHE A O 1
ATOM 619 N N . SER A 1 84 ? 2.722 -5.447 -23.543 1.00 86.88 84 SER A N 1
ATOM 620 C CA . SER A 1 84 ? 2.055 -4.151 -23.657 1.00 86.88 84 SER A CA 1
ATOM 621 C C . SER A 1 84 ? 1.822 -3.526 -22.279 1.00 86.88 84 SER A C 1
ATOM 623 O O . SER A 1 84 ? 1.486 -4.215 -21.311 1.00 86.88 84 SER A O 1
ATOM 625 N N . MET A 1 85 ? 1.939 -2.197 -22.202 1.00 85.56 85 MET A N 1
ATOM 626 C CA . MET A 1 85 ? 1.686 -1.449 -20.967 1.00 85.56 85 MET A CA 1
ATOM 627 C C . MET A 1 85 ? 0.300 -1.760 -20.384 1.00 85.56 85 MET A C 1
ATOM 629 O O . MET A 1 85 ? 0.158 -1.835 -19.171 1.00 85.56 85 MET A O 1
ATOM 633 N N . ALA A 1 86 ? -0.709 -2.002 -21.226 1.00 85.19 86 ALA A N 1
ATOM 634 C CA . ALA A 1 86 ? -2.055 -2.353 -20.775 1.00 85.19 86 ALA A CA 1
ATOM 635 C C . ALA A 1 86 ? -2.094 -3.686 -20.005 1.00 85.19 86 ALA A C 1
ATOM 637 O O . ALA A 1 86 ? -2.716 -3.762 -18.947 1.00 85.19 86 ALA A O 1
ATOM 638 N N . VAL A 1 87 ? -1.402 -4.721 -20.497 1.00 85.19 87 VAL A N 1
ATOM 639 C CA . VAL A 1 87 ? -1.344 -6.033 -19.830 1.00 85.19 87 VAL A CA 1
ATOM 640 C C . VAL A 1 87 ? -0.538 -5.940 -18.535 1.00 85.19 87 VAL A C 1
ATOM 642 O O . VAL A 1 87 ? -0.991 -6.425 -17.499 1.00 85.19 87 VAL A O 1
ATOM 645 N N . CYS A 1 88 ? 0.613 -5.261 -18.557 1.00 87.19 88 CYS A N 1
ATOM 646 C CA . CYS A 1 88 ? 1.432 -5.063 -17.360 1.00 87.19 88 CYS A CA 1
ATOM 647 C C . CYS A 1 88 ? 0.712 -4.223 -16.297 1.00 87.19 88 CYS A C 1
ATOM 649 O O . CYS A 1 88 ? 0.718 -4.592 -15.126 1.00 87.19 88 CYS A O 1
ATOM 651 N N . ALA A 1 89 ? 0.054 -3.130 -16.690 1.00 85.56 89 ALA A N 1
ATOM 652 C CA . ALA A 1 89 ? -0.732 -2.305 -15.779 1.00 85.56 89 ALA A CA 1
ATOM 653 C C . ALA A 1 89 ? -1.906 -3.094 -15.192 1.00 85.56 89 ALA A C 1
ATOM 655 O O . ALA A 1 89 ? -2.108 -3.059 -13.982 1.00 85.56 89 ALA A O 1
ATOM 656 N N . GLY A 1 90 ? -2.626 -3.865 -16.014 1.00 85.00 90 GLY A N 1
ATOM 657 C CA . GLY A 1 90 ? -3.702 -4.740 -15.547 1.00 85.00 90 GLY A CA 1
ATOM 658 C C . GLY A 1 90 ? -3.221 -5.783 -14.535 1.00 85.00 90 GLY A C 1
ATOM 659 O O . GLY A 1 90 ? -3.868 -5.981 -13.510 1.00 85.00 90 GLY A O 1
ATOM 660 N N . ALA A 1 91 ? -2.061 -6.403 -14.773 1.00 86.94 91 ALA A N 1
ATOM 661 C CA . ALA A 1 91 ? -1.472 -7.376 -13.854 1.00 86.94 91 ALA A CA 1
ATOM 662 C C . ALA A 1 91 ? -1.042 -6.745 -12.523 1.00 86.94 91 ALA A C 1
ATOM 664 O O . ALA A 1 91 ? -1.366 -7.271 -11.458 1.00 86.94 91 ALA A O 1
ATOM 665 N N . VAL A 1 92 ? -0.351 -5.602 -12.569 1.00 87.19 92 VAL A N 1
ATOM 666 C CA . VAL A 1 92 ? 0.120 -4.911 -11.361 1.00 87.19 92 VAL A CA 1
ATOM 667 C C . VAL A 1 92 ? -1.054 -4.358 -10.553 1.00 87.19 92 VAL A C 1
ATOM 669 O O . VAL A 1 92 ? -1.115 -4.580 -9.346 1.00 87.19 92 VAL A O 1
ATOM 672 N N . VAL A 1 93 ? -2.011 -3.685 -11.198 1.00 85.19 93 VAL A N 1
ATOM 673 C CA . VAL A 1 93 ? -3.201 -3.147 -10.521 1.00 85.19 93 VAL A CA 1
ATOM 674 C C . VAL A 1 93 ? -4.066 -4.278 -9.973 1.00 85.19 93 VAL A C 1
ATOM 676 O O . VAL A 1 93 ? -4.450 -4.228 -8.810 1.00 85.19 93 VAL A O 1
ATOM 679 N N . GLY A 1 94 ? -4.322 -5.334 -10.751 1.00 85.06 94 GLY A N 1
ATOM 680 C CA . GLY A 1 94 ? -5.091 -6.493 -10.291 1.00 85.06 94 GLY A CA 1
ATOM 681 C C . GLY A 1 94 ? -4.457 -7.178 -9.077 1.00 85.06 94 GLY A C 1
ATOM 682 O O . GLY A 1 94 ? -5.152 -7.475 -8.106 1.00 85.06 94 GLY A O 1
ATOM 683 N N . GLY A 1 95 ? -3.132 -7.359 -9.086 1.00 85.19 95 GLY A N 1
ATOM 684 C CA . GLY A 1 95 ? -2.388 -7.900 -7.946 1.00 85.19 95 GLY A CA 1
ATOM 685 C C . GLY A 1 95 ? -2.411 -6.983 -6.719 1.00 85.19 95 GLY A C 1
ATOM 686 O O . GLY A 1 95 ? -2.594 -7.459 -5.599 1.00 85.19 95 GLY A O 1
ATOM 687 N N . ALA A 1 96 ? -2.286 -5.669 -6.915 1.00 82.94 96 ALA A N 1
ATOM 688 C CA . ALA A 1 96 ? -2.367 -4.698 -5.828 1.00 82.94 96 ALA A CA 1
ATOM 689 C C . ALA A 1 96 ? -3.765 -4.651 -5.193 1.00 82.94 96 ALA A C 1
ATOM 691 O O . ALA A 1 96 ? -3.872 -4.659 -3.971 1.00 82.94 96 ALA A O 1
ATOM 692 N N . MET A 1 97 ? -4.832 -4.674 -5.999 1.00 82.00 97 MET A N 1
ATOM 693 C CA . MET A 1 97 ? -6.217 -4.714 -5.509 1.00 82.00 97 MET A CA 1
ATOM 694 C C . MET A 1 97 ? -6.531 -6.028 -4.784 1.00 82.00 97 MET A C 1
ATOM 696 O O . MET A 1 97 ? -7.206 -6.025 -3.755 1.00 82.00 97 MET A O 1
ATOM 700 N N . PHE A 1 98 ? -6.009 -7.155 -5.283 1.00 83.56 98 PHE A N 1
ATOM 701 C CA . PHE A 1 98 ? -6.061 -8.436 -4.574 1.00 83.56 98 PHE A CA 1
ATOM 702 C C . PHE A 1 98 ? -5.406 -8.328 -3.189 1.00 83.56 98 PHE A C 1
ATOM 704 O O . PHE A 1 98 ? -6.004 -8.726 -2.190 1.00 83.56 98 PHE A O 1
ATOM 711 N N . GLY A 1 99 ? -4.201 -7.755 -3.122 1.00 80.31 99 GLY A N 1
ATOM 712 C CA . GLY A 1 99 ? -3.466 -7.566 -1.873 1.00 80.31 99 GLY A CA 1
ATOM 713 C C . GLY A 1 99 ? -4.167 -6.623 -0.891 1.00 80.31 99 GLY A C 1
ATOM 714 O O . GLY A 1 99 ? -4.277 -6.957 0.286 1.00 80.31 99 GLY A O 1
ATOM 715 N N . ASP A 1 100 ? -4.685 -5.486 -1.365 1.00 78.94 100 ASP A N 1
ATOM 716 C CA . ASP A 1 100 ? -5.399 -4.507 -0.535 1.00 78.94 100 ASP A CA 1
ATOM 717 C C . ASP A 1 100 ? -6.656 -5.113 0.111 1.00 78.94 100 ASP A C 1
ATOM 719 O O . ASP A 1 100 ? -6.874 -4.973 1.316 1.00 78.94 100 ASP A O 1
ATOM 723 N N . ASN A 1 101 ? -7.421 -5.916 -0.639 1.00 77.62 101 ASN A N 1
ATOM 724 C CA . ASN A 1 101 ? -8.596 -6.618 -0.108 1.00 77.62 101 ASN A CA 1
ATOM 725 C C . ASN A 1 101 ? -8.262 -7.624 1.003 1.00 77.62 101 ASN A C 1
ATOM 727 O O . ASN A 1 101 ? -9.082 -7.860 1.901 1.00 77.62 101 ASN A O 1
ATOM 731 N N . LEU A 1 102 ? -7.074 -8.224 0.946 1.00 79.44 102 LEU A N 1
ATOM 732 C CA . LEU A 1 102 ? -6.566 -9.151 1.958 1.00 79.44 102 LEU A CA 1
ATOM 733 C C . LEU A 1 102 ? -5.767 -8.448 3.055 1.00 79.44 102 LEU A C 1
ATOM 735 O O . LEU A 1 102 ? -5.322 -9.095 4.003 1.00 79.44 102 LEU A O 1
ATOM 739 N N . SER A 1 103 ? -5.593 -7.133 2.968 1.00 79.00 103 SER A N 1
ATOM 740 C CA . SER A 1 103 ? -4.809 -6.398 3.941 1.00 79.00 103 SER A CA 1
ATOM 741 C C . SER A 1 103 ? -5.489 -6.420 5.311 1.00 79.00 103 SER A C 1
ATOM 743 O O . SER A 1 103 ? -6.560 -5.839 5.530 1.00 79.00 103 SER A O 1
ATOM 745 N N . MET A 1 104 ? -4.808 -7.042 6.277 1.00 71.50 104 MET A N 1
ATOM 746 C CA . MET A 1 104 ? -5.078 -6.856 7.707 1.00 71.50 104 MET A CA 1
ATOM 747 C C . MET A 1 104 ? -4.623 -5.466 8.197 1.00 71.50 104 MET A C 1
ATOM 749 O O . MET A 1 104 ? -4.732 -5.146 9.370 1.00 71.50 104 MET A O 1
ATOM 753 N N . ILE A 1 105 ? -4.102 -4.620 7.312 1.00 71.31 105 ILE A N 1
ATOM 754 C CA . ILE A 1 105 ? -3.529 -3.308 7.606 1.00 71.31 105 ILE A CA 1
ATOM 755 C C . ILE A 1 105 ? -4.210 -2.280 6.685 1.00 71.31 105 ILE A C 1
ATOM 757 O O . ILE A 1 105 ? -3.557 -1.608 5.895 1.00 71.31 105 ILE A O 1
ATOM 761 N N . SER A 1 106 ? -5.543 -2.223 6.687 1.00 71.56 106 SER A N 1
ATOM 762 C CA . SER A 1 106 ? -6.300 -1.249 5.884 1.00 71.56 106 SER A CA 1
ATOM 763 C C . SER A 1 106 ? -7.344 -0.558 6.752 1.00 71.56 106 SER A C 1
ATOM 765 O O . SER A 1 106 ? -7.966 -1.191 7.606 1.00 71.56 106 SER A O 1
ATOM 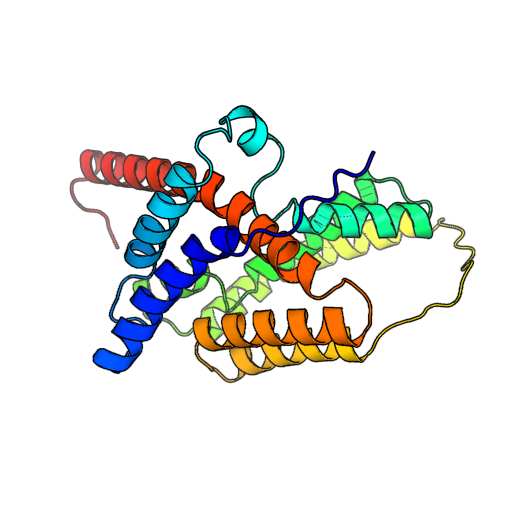767 N N . ASP A 1 107 ? -7.539 0.744 6.556 1.00 70.31 107 ASP A N 1
ATOM 768 C CA . ASP A 1 107 ? -8.459 1.551 7.366 1.00 70.31 107 ASP A CA 1
ATOM 769 C C . ASP A 1 107 ? -9.890 1.012 7.297 1.00 70.31 107 ASP A C 1
ATOM 771 O O . ASP A 1 107 ? -10.592 0.943 8.307 1.00 70.31 107 ASP A O 1
ATOM 775 N N . THR A 1 108 ? -10.304 0.555 6.112 1.00 73.69 108 THR A N 1
ATOM 776 C CA . THR A 1 108 ? -11.614 -0.075 5.905 1.00 73.69 108 THR A CA 1
ATOM 777 C C . THR A 1 108 ? -11.711 -1.409 6.635 1.00 73.69 108 THR A C 1
ATOM 779 O O . THR A 1 108 ? -12.740 -1.692 7.244 1.00 73.69 108 THR A O 1
ATOM 782 N N . THR A 1 109 ? -10.629 -2.198 6.639 1.00 74.94 109 THR A N 1
ATOM 783 C CA . THR A 1 109 ? -10.501 -3.422 7.436 1.00 74.94 109 THR A CA 1
ATOM 784 C C . THR A 1 109 ? -10.713 -3.083 8.904 1.00 74.94 109 THR A C 1
ATOM 786 O O . THR A 1 109 ? -11.690 -3.537 9.483 1.00 74.94 109 THR A O 1
ATOM 789 N N . I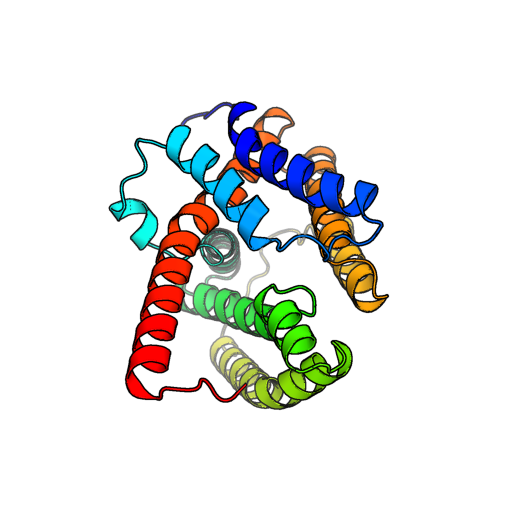LE A 1 110 ? -9.866 -2.233 9.485 1.00 74.25 110 ILE A N 1
ATOM 790 C CA . ILE A 1 110 ? -9.882 -1.910 10.918 1.00 74.25 110 ILE A CA 1
ATOM 791 C C . ILE A 1 110 ? -11.242 -1.342 11.343 1.00 74.25 110 ILE A C 1
ATOM 793 O O . ILE A 1 110 ? -11.786 -1.757 12.367 1.00 74.25 110 ILE A O 1
ATOM 797 N N . ALA A 1 111 ? -11.817 -0.430 10.555 1.00 70.75 111 ALA A N 1
ATOM 798 C CA . ALA A 1 111 ? -13.130 0.140 10.833 1.00 70.75 111 ALA A CA 1
ATOM 799 C C . ALA A 1 111 ? -14.243 -0.918 10.783 1.00 70.75 111 ALA A C 1
ATOM 801 O O . ALA A 1 111 ? -15.078 -0.964 11.689 1.00 70.75 111 ALA A O 1
ATOM 802 N N . ALA A 1 112 ? -14.249 -1.793 9.772 1.00 74.25 112 ALA A N 1
ATOM 803 C CA . ALA A 1 112 ? -15.233 -2.866 9.662 1.00 74.25 112 ALA A CA 1
ATOM 804 C C . ALA A 1 112 ? -15.141 -3.823 10.854 1.00 74.25 112 ALA A C 1
ATOM 806 O O . ALA A 1 112 ? -16.144 -4.091 11.504 1.00 74.25 112 ALA A O 1
ATOM 807 N N . VAL A 1 113 ? -13.938 -4.278 11.207 1.00 79.00 113 VAL A N 1
ATOM 808 C CA . VAL A 1 113 ? -13.787 -5.280 12.267 1.00 79.00 113 VAL A CA 1
ATOM 809 C C . VAL A 1 113 ? -14.168 -4.703 13.639 1.00 79.00 113 VAL A C 1
ATOM 811 O O . VAL A 1 113 ? -14.852 -5.357 14.421 1.00 79.00 113 VAL A O 1
ATOM 814 N N . LYS A 1 114 ? -13.825 -3.434 13.909 1.00 71.88 114 LYS A N 1
ATOM 815 C CA . LYS A 1 114 ? -14.209 -2.753 15.158 1.00 71.88 114 LYS A CA 1
ATOM 816 C C . LYS A 1 114 ? -15.697 -2.454 15.265 1.00 71.88 114 LYS A C 1
ATOM 818 O O . LYS A 1 114 ? -16.259 -2.597 16.344 1.00 71.88 114 LYS A O 1
ATOM 823 N N . THR A 1 115 ? -16.324 -2.012 14.177 1.00 73.06 115 THR A N 1
ATOM 824 C CA . THR A 1 115 ? -17.767 -1.717 14.178 1.00 73.06 115 THR A CA 1
ATOM 825 C C . THR A 1 115 ? -18.603 -2.985 14.284 1.00 73.06 115 THR A C 1
ATOM 827 O O . THR A 1 115 ? -19.659 -2.954 14.905 1.00 73.06 115 THR A O 1
ATOM 830 N N . GLN A 1 116 ? -18.112 -4.095 13.730 1.00 74.94 116 GLN A N 1
ATOM 831 C CA . GLN A 1 116 ? -18.782 -5.394 13.765 1.00 74.94 116 GLN A CA 1
ATOM 832 C C . GLN A 1 116 ? -18.393 -6.256 14.977 1.00 74.94 116 GLN A C 1
ATOM 834 O O . GLN A 1 116 ? -18.992 -7.304 15.195 1.00 74.94 116 GLN A O 1
ATOM 839 N N . GLY A 1 117 ? -17.403 -5.835 15.773 1.00 79.88 117 GLY A N 1
ATOM 840 C CA . GLY A 1 117 ? -16.958 -6.562 16.964 1.00 79.88 117 GLY A CA 1
ATOM 841 C C . GLY A 1 117 ? -16.375 -7.952 16.680 1.00 79.88 117 GLY A C 1
ATOM 842 O O . GLY A 1 117 ? -16.447 -8.817 17.549 1.00 79.88 117 GLY A O 1
ATOM 843 N N . CYS A 1 118 ? -15.835 -8.187 15.480 1.00 82.44 118 CYS A N 1
ATOM 844 C CA . CYS A 1 118 ? -15.203 -9.457 15.111 1.00 82.44 118 CYS A CA 1
ATOM 845 C C . CYS A 1 118 ? -13.671 -9.397 15.245 1.00 82.44 118 CYS A C 1
ATOM 847 O O . CYS A 1 118 ? -13.107 -8.381 15.655 1.00 82.44 118 CYS A O 1
ATOM 849 N N . GLU A 1 119 ? -12.971 -10.489 14.936 1.00 79.56 119 GLU A N 1
ATOM 850 C CA . GLU A 1 119 ? -11.508 -10.488 14.894 1.00 79.56 119 GLU A CA 1
ATOM 851 C C . GLU A 1 119 ? -10.986 -10.225 13.473 1.00 79.56 119 GLU A C 1
ATOM 853 O O . GLU A 1 119 ? -11.584 -10.611 12.466 1.00 79.56 119 GLU A O 1
ATOM 858 N N . MET A 1 120 ? -9.808 -9.600 13.370 1.00 75.31 120 MET A N 1
ATOM 859 C CA . MET A 1 120 ? -9.161 -9.305 12.078 1.00 75.31 120 MET A CA 1
ATOM 860 C C . MET A 1 120 ? -8.919 -10.569 11.249 1.00 75.31 120 MET A C 1
ATOM 862 O O . MET A 1 120 ? -9.014 -10.552 10.020 1.00 75.31 120 MET A O 1
ATOM 866 N N . LYS A 1 121 ? -8.626 -11.677 11.936 1.00 73.94 121 LYS A N 1
ATOM 867 C CA . LYS A 1 121 ? -8.391 -12.988 11.336 1.00 73.94 121 LYS A CA 1
ATOM 868 C C . LYS A 1 121 ? -9.642 -13.544 10.656 1.00 73.94 121 LYS A C 1
ATOM 870 O O . LYS A 1 121 ? -9.524 -14.117 9.574 1.00 73.94 121 LYS A O 1
ATOM 875 N N . ASP A 1 122 ? -10.817 -13.345 11.248 1.00 81.19 122 ASP A N 1
ATOM 876 C CA . ASP A 1 122 ? -12.083 -13.815 10.681 1.00 81.19 122 ASP A CA 1
ATOM 877 C C . ASP A 1 122 ? -12.397 -13.055 9.397 1.00 81.19 122 ASP A C 1
ATOM 879 O O . ASP A 1 122 ? -12.632 -13.655 8.349 1.00 81.19 122 ASP A O 1
ATOM 883 N N . LYS A 1 123 ? -12.262 -11.725 9.439 1.00 83.44 123 LYS A N 1
ATOM 884 C CA . LYS A 1 123 ? -12.435 -10.869 8.261 1.00 83.44 123 LYS A CA 1
ATOM 885 C C . LYS A 1 123 ? -11.461 -11.226 7.136 1.00 83.44 123 LYS A C 1
ATOM 887 O O . LYS A 1 123 ? -11.851 -11.267 5.972 1.00 83.44 123 LYS A O 1
ATOM 892 N N . PHE A 1 124 ? -10.198 -11.505 7.466 1.00 83.12 124 PHE A N 1
ATOM 893 C CA . PHE A 1 124 ? -9.218 -11.972 6.484 1.00 83.12 124 PHE A CA 1
ATOM 894 C C . PHE A 1 124 ? -9.633 -13.299 5.845 1.00 83.12 124 PHE A C 1
ATOM 896 O O . PHE A 1 124 ? -9.563 -13.431 4.626 1.00 83.12 124 PHE A O 1
ATOM 903 N N . ARG A 1 125 ? -10.071 -14.274 6.651 1.00 82.31 125 ARG A N 1
ATOM 904 C CA . ARG A 1 125 ? -10.469 -15.600 6.166 1.00 82.31 125 ARG A CA 1
ATOM 905 C C . ARG A 1 125 ? -11.641 -15.513 5.191 1.00 82.31 125 ARG A C 1
ATOM 907 O O . ARG A 1 125 ? -11.576 -16.122 4.126 1.00 82.31 125 ARG A O 1
ATOM 914 N N . GLU A 1 126 ? -12.666 -14.735 5.526 1.00 87.75 126 GLU A N 1
ATOM 915 C CA . GLU A 1 126 ? -13.828 -14.542 4.653 1.00 87.75 126 GLU A CA 1
ATOM 916 C C . GLU A 1 126 ? -13.449 -13.811 3.359 1.00 87.75 126 GLU A C 1
ATOM 918 O O . GLU A 1 126 ? -13.760 -14.279 2.261 1.00 87.75 126 GLU A O 1
ATOM 923 N N . ASN A 1 127 ? -12.680 -12.719 3.455 1.00 86.00 127 ASN A N 1
ATOM 924 C CA . ASN A 1 127 ? -12.183 -12.009 2.274 1.00 86.00 127 ASN A CA 1
ATOM 925 C C . ASN A 1 127 ? -11.339 -12.920 1.372 1.00 86.00 127 ASN A C 1
ATOM 927 O O . ASN A 1 127 ? -11.466 -12.867 0.149 1.00 86.00 127 ASN A O 1
ATOM 931 N N . PHE A 1 128 ? -10.504 -13.779 1.958 1.00 85.38 128 PHE A N 1
ATOM 932 C CA . PHE A 1 128 ? -9.689 -14.731 1.212 1.00 85.38 128 PHE A CA 1
ATOM 933 C C . PHE A 1 128 ? -10.545 -15.702 0.401 1.00 85.38 128 PHE A C 1
ATOM 935 O O . PHE A 1 128 ? -10.287 -15.890 -0.786 1.00 85.38 128 PHE A O 1
ATOM 942 N N . LEU A 1 129 ? -11.594 -16.271 0.999 1.00 86.81 129 LEU A N 1
ATOM 943 C CA . LEU A 1 129 ? -12.488 -17.202 0.308 1.00 86.81 129 LEU A CA 1
ATOM 944 C C . LEU A 1 129 ? -13.251 -16.540 -0.847 1.00 86.81 129 LEU A C 1
ATOM 946 O O . LEU A 1 129 ? -13.446 -17.171 -1.883 1.00 86.81 129 LEU A O 1
ATOM 950 N N . ILE A 1 130 ? -13.640 -15.272 -0.699 1.00 88.81 130 ILE A N 1
ATOM 951 C CA . ILE A 1 130 ? -14.349 -14.514 -1.743 1.00 88.81 130 ILE A CA 1
ATOM 952 C C . ILE A 1 130 ? -13.415 -14.150 -2.902 1.00 88.81 130 ILE A C 1
ATOM 954 O O . ILE A 1 130 ? -13.804 -14.219 -4.068 1.00 88.81 130 ILE A O 1
ATOM 958 N N . VAL A 1 131 ? -12.183 -13.747 -2.596 1.00 88.19 131 VAL A N 1
ATOM 959 C CA . VAL A 1 131 ? -11.242 -13.222 -3.593 1.00 88.19 131 VAL A CA 1
ATOM 960 C C . VAL A 1 131 ? -10.481 -14.343 -4.316 1.00 88.19 131 VAL A C 1
ATOM 962 O O . VAL A 1 131 ? -10.116 -14.185 -5.483 1.00 88.19 131 VAL A O 1
ATOM 965 N N . LEU A 1 132 ? -10.271 -15.496 -3.675 1.00 88.50 132 LEU A N 1
ATOM 966 C CA . LEU A 1 132 ? -9.508 -16.614 -4.238 1.00 88.50 132 LEU A CA 1
ATOM 967 C C . LEU A 1 132 ? -10.031 -17.105 -5.609 1.00 88.50 132 LEU A C 1
ATOM 969 O O . LEU A 1 132 ? -9.205 -17.265 -6.510 1.00 88.50 132 LEU A O 1
ATOM 973 N N . PRO A 1 133 ? -11.346 -17.294 -5.846 1.00 89.62 133 PRO A N 1
ATOM 974 C CA . PRO A 1 133 ? -11.855 -17.678 -7.164 1.00 89.62 133 PRO A CA 1
ATOM 975 C C . PRO A 1 133 ? -11.499 -16.667 -8.259 1.00 89.62 133 PRO A C 1
ATOM 977 O O . PRO A 1 133 ? -11.045 -17.052 -9.336 1.00 89.62 133 PRO A O 1
ATOM 980 N N . ALA A 1 134 ? -11.644 -15.369 -7.972 1.00 88.94 134 ALA A N 1
ATOM 981 C CA . ALA A 1 134 ? -11.289 -14.308 -8.911 1.00 88.94 134 ALA A CA 1
ATOM 982 C C . ALA A 1 134 ? -9.776 -14.285 -9.192 1.00 88.94 134 ALA A C 1
ATOM 984 O O . ALA A 1 134 ? -9.360 -14.100 -10.339 1.00 88.94 134 ALA A O 1
ATOM 985 N N . ALA A 1 135 ? -8.950 -14.538 -8.173 1.00 87.50 135 ALA A N 1
ATOM 986 C CA . ALA A 1 135 ? -7.501 -14.638 -8.320 1.00 87.50 135 ALA A CA 1
ATOM 987 C C . ALA A 1 135 ? -7.092 -15.824 -9.202 1.00 87.50 135 ALA A C 1
ATOM 989 O O . ALA A 1 135 ? -6.275 -15.656 -10.104 1.00 87.50 135 ALA A O 1
ATOM 990 N N . ILE A 1 136 ? -7.702 -16.998 -9.007 1.00 92.31 136 ILE A N 1
ATOM 991 C CA . ILE A 1 136 ? -7.452 -18.184 -9.837 1.00 92.31 136 ILE A CA 1
ATOM 992 C C . ILE A 1 136 ? -7.799 -17.894 -11.301 1.00 92.31 136 ILE A C 1
ATOM 994 O O . ILE A 1 136 ? -6.977 -18.143 -12.180 1.00 92.31 136 ILE A O 1
ATOM 998 N N . VAL A 1 137 ? -8.976 -17.320 -11.574 1.00 92.75 137 VAL A N 1
ATOM 999 C CA . VAL A 1 137 ? -9.384 -16.957 -12.943 1.00 92.75 137 VAL A CA 1
ATOM 1000 C C . VAL A 1 137 ? -8.395 -15.970 -13.568 1.00 92.75 137 VAL A C 1
ATOM 1002 O O . VAL A 1 137 ? -7.969 -16.163 -14.704 1.00 92.75 137 VAL A O 1
ATOM 1005 N N . THR A 1 138 ? -7.978 -14.951 -12.817 1.00 89.31 138 THR A N 1
ATOM 1006 C CA . THR A 1 138 ? -7.008 -13.946 -13.280 1.00 89.31 138 THR A CA 1
ATOM 1007 C C . THR A 1 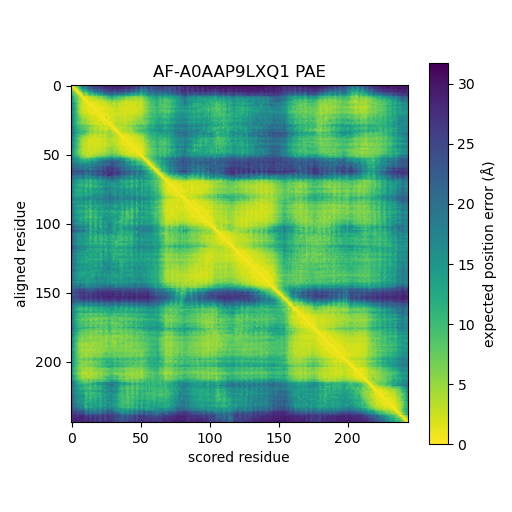138 ? -5.649 -14.572 -13.604 1.00 89.31 138 THR A C 1
ATOM 1009 O O . THR A 1 138 ? -5.070 -14.282 -14.649 1.00 89.31 138 THR A O 1
ATOM 1012 N N . ILE A 1 139 ? -5.156 -15.475 -12.749 1.00 88.88 139 ILE A N 1
ATOM 1013 C CA . ILE A 1 139 ? -3.903 -16.207 -12.979 1.00 88.88 139 ILE A CA 1
ATOM 1014 C C . ILE A 1 139 ? -4.006 -17.054 -14.250 1.00 88.88 139 ILE A C 1
ATOM 1016 O O . ILE A 1 139 ? -3.115 -16.995 -15.095 1.00 88.88 139 ILE A O 1
ATOM 1020 N N . LEU A 1 140 ? -5.095 -17.809 -14.421 1.00 92.31 140 LEU A N 1
ATOM 1021 C CA . LEU A 1 140 ? -5.309 -18.630 -15.615 1.00 92.31 140 LEU A CA 1
ATOM 1022 C C . LEU A 1 140 ? -5.343 -17.781 -16.892 1.00 92.31 140 LEU A C 1
ATOM 1024 O O . LEU A 1 140 ? -4.724 -18.156 -17.886 1.00 92.31 140 LEU A O 1
ATOM 1028 N N . LEU A 1 141 ? -6.001 -16.620 -16.859 1.00 90.00 141 LEU A N 1
ATOM 1029 C CA . LEU A 1 141 ? -6.029 -15.688 -17.988 1.00 90.00 141 LEU A CA 1
ATOM 1030 C C . LEU A 1 141 ? -4.625 -15.195 -18.357 1.00 90.00 141 LEU A C 1
ATOM 1032 O O . LEU A 1 141 ? -4.262 -15.233 -19.533 1.00 90.00 141 LEU A O 1
ATOM 1036 N N . PHE A 1 142 ? -3.814 -14.782 -17.378 1.00 86.81 142 PHE A N 1
ATOM 1037 C CA . PHE A 1 142 ? -2.442 -14.347 -17.650 1.00 86.81 142 PHE A CA 1
ATOM 1038 C C . PHE A 1 142 ? -1.542 -15.480 -18.148 1.00 86.81 142 PHE A C 1
ATOM 1040 O O . PHE A 1 142 ? -0.715 -15.241 -19.024 1.00 86.81 142 PHE A O 1
ATOM 1047 N N . LEU A 1 143 ? -1.725 -16.713 -17.664 1.00 86.31 143 LEU A N 1
ATOM 1048 C CA . LEU A 1 143 ? -0.990 -17.877 -18.170 1.00 86.31 143 LEU A CA 1
ATOM 1049 C C . LEU A 1 143 ? -1.321 -18.177 -19.637 1.00 86.31 143 LEU A C 1
ATOM 1051 O O . LEU A 1 143 ? -0.425 -18.516 -20.406 1.00 86.31 143 LEU A O 1
ATOM 1055 N N . VAL A 1 144 ? -2.587 -18.032 -20.040 1.00 86.69 144 VAL A N 1
ATOM 1056 C CA . VAL A 1 144 ? -2.999 -18.210 -21.441 1.00 86.69 144 VAL A CA 1
ATOM 1057 C C . VAL A 1 144 ? -2.449 -17.083 -22.317 1.00 86.69 144 VAL A C 1
ATOM 1059 O O . VAL A 1 144 ? -1.869 -17.360 -23.362 1.00 86.69 144 VAL A O 1
ATOM 1062 N N . LEU A 1 145 ? -2.572 -15.826 -21.879 1.00 82.50 145 LEU A N 1
ATOM 1063 C CA . LEU A 1 145 ? -2.063 -14.657 -22.609 1.00 82.50 145 LEU A CA 1
ATOM 1064 C C . LEU A 1 145 ? -0.532 -14.654 -22.739 1.00 82.50 145 LEU A C 1
ATOM 1066 O O . LEU A 1 145 ? -0.000 -14.161 -23.730 1.00 82.50 145 LEU A O 1
ATOM 1070 N N . GLY A 1 146 ? 0.178 -15.193 -21.747 1.00 78.88 146 GLY A N 1
ATOM 1071 C CA . GLY A 1 146 ? 1.638 -15.258 -21.719 1.00 78.88 146 GLY A CA 1
ATOM 1072 C C . GLY A 1 146 ? 2.242 -16.487 -22.403 1.00 78.88 146 GLY A C 1
ATOM 1073 O O . GLY A 1 146 ? 3.464 -16.582 -22.472 1.00 78.88 146 GLY A O 1
ATOM 1074 N N . LYS A 1 147 ? 1.427 -17.429 -22.898 1.00 78.06 147 LYS A N 1
ATOM 1075 C CA . LYS A 1 147 ? 1.895 -18.736 -23.392 1.00 78.06 147 LYS A CA 1
ATOM 1076 C C . LYS A 1 147 ? 2.856 -18.644 -24.583 1.00 78.06 147 LYS A C 1
ATOM 1078 O O . LYS A 1 147 ? 3.804 -19.421 -24.648 1.00 78.06 147 LYS A O 1
ATOM 1083 N N . ASP A 1 148 ? 2.625 -17.696 -25.486 1.00 69.56 148 ASP A N 1
ATOM 1084 C CA . ASP A 1 148 ? 3.427 -17.517 -26.705 1.00 69.56 148 ASP A CA 1
ATOM 1085 C C . ASP A 1 148 ? 4.498 -16.422 -26.555 1.00 69.56 148 ASP A C 1
ATOM 1087 O O . ASP A 1 148 ? 5.152 -16.034 -27.524 1.00 69.56 148 ASP A O 1
ATOM 1091 N N . ALA A 1 149 ? 4.694 -15.900 -25.338 1.00 66.38 149 ALA A N 1
ATOM 1092 C CA . ALA A 1 149 ? 5.682 -14.865 -25.078 1.00 66.38 149 ALA A CA 1
ATOM 1093 C C . ALA A 1 149 ? 7.099 -15.454 -25.146 1.00 66.38 149 ALA A C 1
ATOM 1095 O O . ALA A 1 149 ? 7.581 -16.100 -24.214 1.00 66.38 149 ALA A O 1
ATOM 1096 N N . SER A 1 150 ? 7.789 -15.222 -26.262 1.00 58.00 150 SER A N 1
ATOM 1097 C CA . SER A 1 150 ? 9.195 -15.583 -26.434 1.00 58.00 150 SER A CA 1
ATOM 1098 C C . SER A 1 150 ? 10.084 -14.642 -25.616 1.00 58.00 150 SER A C 1
ATOM 1100 O O . SER A 1 150 ? 10.559 -13.617 -26.106 1.00 58.00 150 SER A O 1
ATOM 1102 N N . PHE A 1 151 ? 10.294 -14.981 -24.348 1.00 61.34 151 PHE A N 1
ATOM 1103 C CA . PHE A 1 151 ? 11.167 -14.231 -23.456 1.00 61.34 151 PHE A CA 1
ATOM 1104 C C . PHE A 1 151 ? 12.640 -14.518 -23.742 1.00 61.34 151 PHE A C 1
ATOM 1106 O O . PHE A 1 151 ? 13.143 -15.602 -23.458 1.00 61.34 151 PHE A O 1
ATOM 1113 N N . GLN A 1 152 ? 13.354 -13.516 -24.246 1.00 55.06 152 GLN A N 1
ATOM 1114 C CA . GLN A 1 152 ? 14.811 -13.479 -24.181 1.00 55.06 152 GLN A CA 1
ATOM 1115 C C . GLN A 1 152 ? 15.179 -12.774 -22.874 1.00 55.06 152 GLN A C 1
ATOM 1117 O O . GLN A 1 152 ? 15.010 -11.561 -22.761 1.00 55.06 152 GLN A O 1
ATOM 1122 N N . ILE A 1 153 ? 15.628 -13.520 -21.858 1.00 56.31 153 ILE A N 1
ATOM 1123 C CA . ILE A 1 153 ? 16.155 -12.908 -20.629 1.00 56.31 153 ILE A CA 1
ATOM 1124 C C . ILE A 1 153 ? 17.473 -12.218 -20.992 1.00 56.31 153 ILE A C 1
ATOM 1126 O O . ILE A 1 153 ? 18.535 -12.835 -21.012 1.00 56.31 153 ILE A O 1
ATOM 1130 N N . GLN A 1 154 ? 17.392 -10.933 -21.324 1.00 49.00 154 GLN A N 1
ATOM 1131 C CA . GLN A 1 154 ? 18.545 -10.087 -21.599 1.00 49.00 154 GLN A CA 1
ATOM 1132 C C . GLN A 1 154 ? 18.848 -9.244 -20.355 1.00 49.00 154 GLN A C 1
ATOM 1134 O O . GLN A 1 154 ? 18.199 -8.234 -20.094 1.00 49.00 154 GLN A O 1
ATOM 1139 N N . GLY A 1 155 ? 19.834 -9.687 -19.570 1.00 56.75 155 GLY A N 1
ATOM 1140 C CA . GLY A 1 155 ? 20.380 -8.953 -18.422 1.00 56.75 155 GLY A CA 1
ATOM 1141 C C . GLY A 1 155 ? 20.542 -9.801 -17.158 1.00 56.75 155 GLY A C 1
ATOM 1142 O O . GLY A 1 155 ? 19.887 -10.832 -16.997 1.00 56.75 155 GLY A O 1
ATOM 1143 N N . SER A 1 156 ? 21.420 -9.365 -16.248 1.00 54.47 156 SER A N 1
ATOM 1144 C CA . SER A 1 156 ? 21.512 -9.945 -14.907 1.00 54.47 156 SER A CA 1
ATOM 1145 C C . SER A 1 156 ? 20.227 -9.641 -14.134 1.00 54.47 156 SER A C 1
ATOM 1147 O O . SER A 1 156 ? 19.788 -8.495 -14.018 1.00 54.47 156 SER A O 1
ATOM 1149 N N . LEU A 1 157 ? 19.601 -10.684 -13.595 1.00 57.22 157 LEU A N 1
ATOM 1150 C CA . LEU A 1 157 ? 18.546 -10.551 -12.597 1.00 57.22 157 LEU A CA 1
ATOM 1151 C C . LEU A 1 157 ? 19.204 -10.159 -11.270 1.00 57.22 157 LEU A C 1
ATOM 1153 O O . LEU A 1 157 ? 19.360 -10.998 -10.389 1.00 57.22 157 LEU A O 1
ATOM 1157 N N . ASP A 1 158 ? 19.632 -8.904 -11.136 1.00 61.28 158 ASP A N 1
ATOM 1158 C CA . ASP A 1 158 ? 20.054 -8.371 -9.840 1.00 61.28 158 ASP A CA 1
ATOM 1159 C C . ASP A 1 158 ? 18.808 -8.194 -8.966 1.00 61.28 158 ASP A C 1
ATOM 1161 O O . ASP A 1 158 ? 18.066 -7.213 -9.064 1.00 61.28 158 ASP A O 1
ATOM 1165 N N . TYR A 1 159 ? 18.529 -9.204 -8.142 1.00 62.84 159 TYR A N 1
ATOM 1166 C CA . TYR A 1 159 ? 17.481 -9.156 -7.133 1.00 62.84 159 TYR A CA 1
ATOM 1167 C C . TYR A 1 159 ? 18.110 -8.839 -5.779 1.00 62.84 159 TYR A C 1
ATOM 1169 O O . TYR A 1 159 ? 19.074 -9.460 -5.341 1.00 62.84 159 TYR A O 1
ATOM 1177 N N . SER A 1 160 ? 17.537 -7.870 -5.074 1.00 71.38 160 SER A N 1
ATOM 1178 C CA . SER A 1 160 ? 17.947 -7.556 -3.708 1.00 71.38 160 SER A CA 1
ATOM 1179 C C . SER A 1 160 ? 17.030 -8.285 -2.733 1.00 71.38 160 SER A C 1
ATOM 1181 O O . SER A 1 160 ? 15.942 -7.809 -2.410 1.00 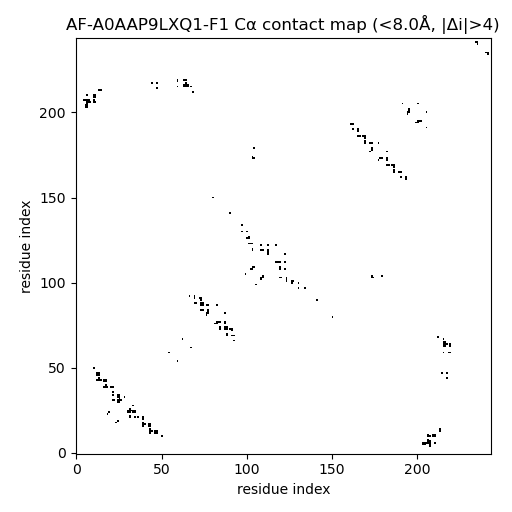71.38 160 SER A O 1
ATOM 1183 N N . LEU A 1 161 ? 17.488 -9.436 -2.225 1.00 75.62 161 LEU A N 1
ATOM 1184 C CA . LEU A 1 161 ? 16.799 -10.187 -1.159 1.00 75.62 161 LEU A CA 1
ATOM 1185 C C . LEU A 1 161 ? 16.415 -9.291 0.020 1.00 75.62 161 LEU A C 1
ATOM 1187 O O . LEU A 1 161 ? 15.352 -9.463 0.608 1.00 75.62 161 LEU A O 1
ATOM 1191 N N . LEU A 1 162 ? 17.250 -8.294 0.318 1.00 75.75 162 LEU A N 1
ATOM 1192 C CA . LEU A 1 162 ? 17.010 -7.309 1.364 1.00 75.75 162 LEU A CA 1
ATOM 1193 C C . LEU A 1 162 ? 15.703 -6.521 1.156 1.00 75.75 162 LEU A C 1
ATOM 1195 O O . LEU A 1 162 ? 14.972 -6.308 2.116 1.00 75.75 162 LEU A O 1
ATOM 1199 N N . ARG A 1 163 ? 15.353 -6.145 -0.081 1.00 73.25 163 ARG A N 1
ATOM 1200 C CA . ARG A 1 163 ? 14.100 -5.418 -0.361 1.00 73.25 163 ARG A CA 1
ATOM 1201 C C . ARG A 1 163 ? 12.871 -6.308 -0.170 1.00 73.25 163 ARG A C 1
ATOM 1203 O O . ARG A 1 163 ? 11.862 -5.852 0.357 1.00 73.25 163 ARG A O 1
ATOM 1210 N N . VAL A 1 164 ? 12.975 -7.588 -0.531 1.00 78.56 164 VAL A N 1
ATOM 1211 C CA . VAL A 1 164 ? 11.906 -8.582 -0.319 1.00 78.56 164 VAL A CA 1
ATOM 1212 C C . VAL A 1 164 ? 11.717 -8.870 1.174 1.00 78.56 164 VAL A C 1
ATOM 1214 O O . VAL A 1 164 ? 10.596 -8.860 1.676 1.00 78.56 164 VAL A O 1
ATOM 1217 N N . MET A 1 165 ? 12.821 -9.064 1.899 1.00 78.69 165 MET A N 1
ATOM 1218 C CA . MET A 1 165 ? 12.852 -9.255 3.352 1.00 78.69 165 MET A CA 1
ATOM 1219 C C . MET A 1 165 ? 12.122 -8.136 4.103 1.00 78.69 165 MET A C 1
ATOM 1221 O O . MET A 1 165 ? 11.348 -8.418 5.012 1.00 78.69 165 MET A O 1
ATOM 1225 N N . LEU A 1 166 ? 12.330 -6.875 3.714 1.00 81.75 166 LEU A N 1
ATOM 1226 C CA . LEU A 1 166 ? 11.690 -5.726 4.363 1.00 81.75 166 LEU A CA 1
ATOM 1227 C C . LEU A 1 166 ? 10.166 -5.755 4.254 1.00 81.75 166 LEU A C 1
ATOM 1229 O O . LEU A 1 166 ? 9.478 -5.494 5.239 1.00 81.75 166 LEU A O 1
ATOM 1233 N N . TYR A 1 167 ? 9.636 -6.143 3.094 1.00 79.56 167 TYR A N 1
ATOM 1234 C CA . TYR A 1 167 ? 8.199 -6.342 2.927 1.00 79.56 167 TYR A CA 1
ATOM 1235 C C . TYR A 1 167 ? 7.674 -7.480 3.819 1.00 79.56 167 TYR A C 1
ATOM 1237 O O . TYR A 1 167 ? 6.649 -7.327 4.485 1.00 79.56 167 TYR A O 1
ATOM 1245 N N . LEU A 1 168 ? 8.403 -8.600 3.894 1.00 82.06 168 LEU A N 1
ATOM 1246 C CA . LEU A 1 168 ? 8.027 -9.735 4.744 1.00 82.06 168 LEU A CA 1
ATOM 1247 C C . LEU A 1 168 ? 8.027 -9.380 6.236 1.00 82.06 168 LEU A C 1
ATOM 1249 O O . LEU A 1 168 ? 7.167 -9.869 6.961 1.00 82.06 168 LEU A O 1
ATOM 1253 N N . VAL A 1 169 ? 8.935 -8.513 6.696 1.00 83.25 169 VAL A N 1
ATOM 1254 C CA . VAL A 1 169 ? 8.967 -8.033 8.090 1.00 83.25 169 VAL A CA 1
ATOM 1255 C C . VAL A 1 169 ? 7.704 -7.240 8.432 1.00 83.25 169 VAL A C 1
ATOM 1257 O O . VAL A 1 169 ? 7.103 -7.475 9.479 1.00 83.25 169 VAL A O 1
ATOM 1260 N N . VAL A 1 170 ? 7.267 -6.343 7.543 1.00 82.81 170 VAL A N 1
ATOM 1261 C CA . VAL A 1 170 ? 6.028 -5.565 7.723 1.00 82.81 170 VAL A CA 1
ATOM 1262 C C . VAL A 1 170 ? 4.816 -6.499 7.762 1.00 82.81 170 VAL A C 1
ATOM 1264 O O . VAL A 1 170 ? 3.987 -6.408 8.668 1.00 82.81 170 VAL A O 1
ATOM 1267 N N . LEU A 1 171 ? 4.745 -7.450 6.827 1.00 78.12 171 LEU A N 1
ATOM 1268 C CA . LEU A 1 171 ? 3.663 -8.432 6.772 1.00 78.12 171 LEU A CA 1
ATOM 1269 C C . LEU A 1 171 ? 3.626 -9.316 8.030 1.00 78.12 171 LEU A C 1
ATOM 1271 O O . LEU A 1 171 ? 2.569 -9.495 8.631 1.00 78.12 171 LEU A O 1
ATOM 1275 N N . ALA A 1 172 ? 4.778 -9.837 8.456 1.00 82.25 172 ALA A N 1
ATOM 1276 C CA . ALA A 1 172 ? 4.893 -10.677 9.642 1.00 82.25 172 ALA A CA 1
ATOM 1277 C C . ALA A 1 172 ? 4.535 -9.913 10.922 1.00 82.25 172 ALA A C 1
ATOM 1279 O O . ALA A 1 172 ? 3.825 -10.453 11.767 1.00 82.25 172 ALA A O 1
ATOM 1280 N N . GLY A 1 173 ? 4.966 -8.653 11.051 1.00 82.19 173 GLY A N 1
ATOM 1281 C CA . GLY A 1 173 ? 4.608 -7.796 12.181 1.00 82.19 173 GLY A CA 1
ATOM 1282 C C . GLY A 1 173 ? 3.096 -7.610 12.305 1.00 82.19 173 GLY A C 1
ATOM 1283 O O . GLY A 1 173 ? 2.539 -7.763 13.391 1.00 82.19 173 GLY A O 1
ATOM 1284 N N . ALA A 1 174 ? 2.408 -7.368 11.190 1.00 71.88 174 ALA A N 1
ATOM 1285 C CA . ALA A 1 174 ? 0.953 -7.262 11.194 1.00 71.88 174 ALA A CA 1
ATOM 1286 C C . ALA A 1 174 ? 0.248 -8.584 11.518 1.00 71.88 174 ALA A C 1
ATOM 1288 O O . ALA A 1 174 ? -0.705 -8.591 12.294 1.00 71.88 174 ALA A O 1
ATOM 1289 N N . LEU A 1 175 ? 0.732 -9.709 10.978 1.00 73.44 175 LEU A N 1
ATOM 1290 C CA . LEU A 1 175 ? 0.200 -11.040 11.297 1.00 73.44 175 LEU A CA 1
ATOM 1291 C C . LEU A 1 175 ? 0.429 -11.427 12.765 1.00 73.44 175 LEU A C 1
ATOM 1293 O O . LEU A 1 175 ? -0.399 -12.122 13.349 1.00 73.44 175 LEU A O 1
ATOM 1297 N N . ALA A 1 176 ? 1.517 -10.954 13.375 1.00 79.06 176 ALA A N 1
ATOM 1298 C CA . ALA A 1 176 ? 1.807 -11.125 14.797 1.00 79.06 176 ALA A CA 1
ATOM 1299 C C . ALA A 1 176 ? 0.931 -10.241 15.710 1.00 79.06 176 ALA A C 1
ATOM 1301 O O . ALA A 1 176 ? 1.095 -10.270 16.928 1.00 79.06 176 ALA A O 1
ATOM 1302 N N . GLY A 1 177 ? 0.012 -9.450 15.143 1.00 69.50 177 GLY A N 1
ATOM 1303 C CA . GLY A 1 177 ? -0.886 -8.577 15.898 1.00 69.50 177 GLY A CA 1
ATOM 1304 C C . GLY A 1 177 ? -0.216 -7.308 16.425 1.00 69.50 177 GLY A C 1
ATOM 1305 O O . GLY A 1 177 ? -0.781 -6.632 17.286 1.00 69.50 177 GLY A O 1
ATOM 1306 N N . VAL A 1 178 ? 0.976 -6.959 15.923 1.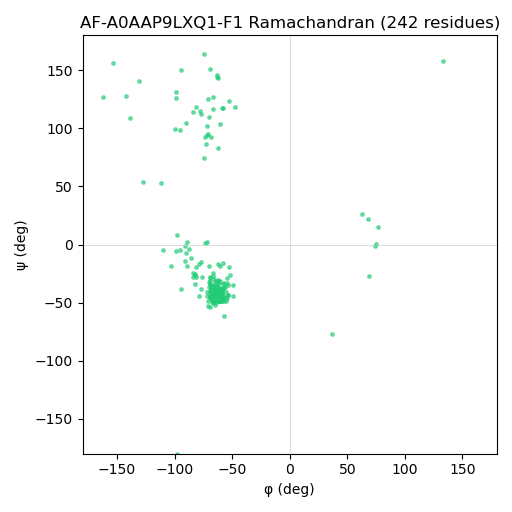00 77.81 178 VAL A N 1
ATOM 1307 C CA . VAL A 1 178 ? 1.602 -5.668 16.233 1.00 77.81 178 VAL A CA 1
ATOM 1308 C C . VAL A 1 178 ? 0.707 -4.553 15.697 1.00 77.81 178 VAL A C 1
ATOM 1310 O O . VAL A 1 178 ? 0.088 -4.684 14.640 1.00 77.81 178 VAL A O 1
ATOM 1313 N N . ASN A 1 179 ? 0.633 -3.440 16.430 1.00 73.38 179 ASN A N 1
ATOM 1314 C CA . ASN A 1 179 ? -0.178 -2.297 16.032 1.00 73.38 179 ASN A CA 1
ATOM 1315 C C . ASN A 1 179 ? 0.155 -1.866 14.592 1.00 73.38 179 ASN A C 1
ATOM 1317 O O . ASN A 1 179 ? 1.300 -1.540 14.276 1.00 73.38 179 ASN A O 1
ATOM 1321 N N . VAL A 1 180 ? -0.875 -1.836 13.749 1.00 71.50 180 VAL A N 1
ATOM 1322 C CA . VAL A 1 180 ? -0.814 -1.485 12.325 1.00 71.50 180 VAL A CA 1
ATOM 1323 C C . VAL A 1 180 ? -0.046 -0.185 12.086 1.00 71.50 180 VAL A C 1
ATOM 1325 O O . VAL A 1 180 ? 0.823 -0.134 11.217 1.00 71.50 180 VAL A O 1
ATOM 1328 N N . PHE A 1 181 ? -0.297 0.848 12.889 1.00 71.56 181 PHE A N 1
ATOM 1329 C CA . PHE A 1 181 ? 0.376 2.133 12.733 1.00 71.56 181 PHE A CA 1
ATOM 1330 C C . PHE A 1 181 ? 1.878 2.032 13.022 1.00 71.56 181 PHE A C 1
ATOM 1332 O O . PHE A 1 181 ? 2.681 2.609 12.294 1.00 71.56 181 PHE A O 1
ATOM 1339 N N . LEU A 1 182 ? 2.283 1.247 14.025 1.00 76.44 182 LEU A N 1
ATOM 1340 C CA . LEU A 1 182 ? 3.702 1.000 14.310 1.00 76.44 182 LEU A CA 1
ATOM 1341 C C . LEU A 1 182 ? 4.375 0.203 13.187 1.00 76.44 182 LEU A C 1
ATOM 1343 O O . LEU A 1 182 ? 5.501 0.513 12.797 1.00 76.44 182 LEU A O 1
ATOM 1347 N N . VAL A 1 183 ? 3.682 -0.792 12.635 1.00 81.69 183 VAL A N 1
ATOM 1348 C CA . VAL A 1 183 ? 4.173 -1.616 11.522 1.00 81.69 183 VAL A CA 1
ATOM 1349 C C . VAL A 1 183 ? 4.390 -0.771 10.261 1.00 81.69 183 VAL A C 1
ATOM 1351 O O . VAL A 1 183 ? 5.447 -0.853 9.641 1.00 81.69 183 VAL A O 1
ATOM 1354 N N . LEU A 1 184 ? 3.442 0.103 9.913 1.00 79.88 184 LEU A N 1
ATOM 1355 C CA . LEU A 1 184 ? 3.561 1.001 8.758 1.00 79.88 184 LEU A CA 1
ATOM 1356 C C . LEU A 1 184 ? 4.671 2.044 8.939 1.00 79.88 184 LEU A C 1
ATOM 1358 O O . LEU A 1 184 ? 5.438 2.310 8.010 1.00 79.88 184 LEU A O 1
ATOM 1362 N N . MET A 1 185 ? 4.797 2.607 10.143 1.00 80.44 185 MET A N 1
ATOM 1363 C CA . MET A 1 185 ? 5.837 3.587 10.455 1.00 80.44 185 MET A CA 1
ATOM 1364 C C . MET A 1 185 ? 7.236 2.986 10.389 1.00 80.44 185 MET A C 1
ATOM 1366 O O . MET A 1 185 ? 8.118 3.527 9.721 1.00 80.44 185 MET A O 1
ATOM 1370 N N . THR A 1 186 ? 7.435 1.840 11.038 1.00 83.88 186 THR A N 1
ATOM 1371 C CA . THR A 1 186 ? 8.720 1.134 10.995 1.00 83.88 186 THR A CA 1
ATOM 1372 C C . THR A 1 186 ? 9.037 0.653 9.580 1.00 83.88 186 THR A C 1
ATOM 1374 O O . THR A 1 186 ? 10.160 0.841 9.123 1.00 83.88 186 THR A O 1
ATOM 1377 N N . GLY A 1 187 ? 8.048 0.145 8.838 1.00 86.69 187 GLY A N 1
ATOM 1378 C CA . GLY A 1 187 ? 8.197 -0.233 7.432 1.00 86.69 187 GLY A CA 1
ATOM 1379 C C . GLY A 1 187 ? 8.632 0.926 6.533 1.00 86.69 187 GLY A C 1
ATOM 1380 O O . GLY A 1 187 ? 9.536 0.759 5.712 1.00 86.69 187 GLY A O 1
ATOM 1381 N N . THR A 1 188 ? 8.053 2.114 6.722 1.00 86.38 188 THR A N 1
ATOM 1382 C CA . THR A 1 188 ? 8.428 3.325 5.971 1.00 86.38 188 THR A CA 1
ATOM 1383 C C . THR A 1 188 ? 9.878 3.714 6.252 1.00 86.38 188 THR A C 1
ATOM 1385 O O . THR A 1 188 ? 10.664 3.884 5.323 1.00 86.38 188 THR A O 1
ATOM 1388 N N . VAL A 1 189 ? 10.268 3.781 7.530 1.00 88.56 189 VAL A N 1
ATOM 1389 C CA . VAL A 1 189 ? 11.643 4.123 7.934 1.00 88.56 189 VAL A CA 1
ATOM 1390 C C . VAL A 1 189 ? 12.650 3.103 7.401 1.00 88.56 189 VAL A C 1
ATOM 1392 O O . VAL A 1 189 ? 13.662 3.485 6.817 1.00 88.56 189 VAL A O 1
ATOM 1395 N N . LEU A 1 190 ? 12.364 1.807 7.545 1.00 88.56 190 LEU A N 1
ATOM 1396 C CA . LEU A 1 190 ? 13.235 0.744 7.044 1.00 88.56 190 LEU A CA 1
ATOM 1397 C C . LEU A 1 190 ? 13.381 0.788 5.517 1.00 88.56 190 LEU A C 1
ATOM 1399 O O . LEU A 1 190 ? 14.479 0.577 5.005 1.00 88.56 190 LEU A O 1
ATOM 1403 N N . SER A 1 191 ? 12.304 1.102 4.793 1.00 86.88 191 SER A N 1
ATOM 1404 C CA . SER A 1 191 ? 12.328 1.236 3.332 1.00 86.88 191 SER A CA 1
ATOM 1405 C C . SER A 1 191 ? 13.193 2.413 2.879 1.00 86.88 191 SER A C 1
ATOM 1407 O O . SER A 1 191 ? 13.956 2.273 1.924 1.00 86.88 191 SER A O 1
ATOM 1409 N N . LEU A 1 192 ? 13.139 3.545 3.591 1.00 88.19 192 LEU A N 1
ATOM 1410 C CA . LEU A 1 192 ? 13.996 4.702 3.317 1.00 88.19 192 LEU A CA 1
ATOM 1411 C C . LEU A 1 192 ? 15.471 4.383 3.562 1.00 88.19 192 LEU A C 1
ATOM 1413 O O . LEU A 1 192 ? 16.304 4.616 2.687 1.00 88.19 192 LEU A O 1
ATOM 1417 N N . ILE A 1 193 ? 15.785 3.779 4.714 1.00 88.56 193 ILE A N 1
ATOM 1418 C CA . ILE A 1 193 ? 17.153 3.370 5.058 1.00 88.56 193 ILE A CA 1
ATOM 1419 C C . ILE A 1 193 ? 17.699 2.406 4.005 1.00 88.56 193 ILE A C 1
ATOM 1421 O O . ILE A 1 193 ? 18.819 2.579 3.533 1.00 88.56 193 ILE A O 1
ATOM 1425 N N . ALA A 1 194 ? 16.912 1.410 3.602 1.00 87.50 194 ALA A N 1
ATOM 1426 C CA . ALA A 1 194 ? 17.327 0.441 2.598 1.00 87.50 194 ALA A CA 1
ATOM 1427 C C . ALA A 1 194 ? 17.487 1.054 1.204 1.00 87.50 194 ALA A C 1
ATOM 1429 O O . ALA A 1 194 ? 18.403 0.677 0.472 1.00 87.50 194 ALA A O 1
ATOM 1430 N N . GLY A 1 195 ? 16.630 2.004 0.827 1.00 86.56 195 GLY A N 1
ATOM 1431 C CA . GLY A 1 195 ? 16.760 2.738 -0.428 1.00 86.56 195 GLY A CA 1
ATOM 1432 C C . GLY A 1 195 ? 18.081 3.499 -0.506 1.00 86.56 195 GLY A C 1
ATOM 1433 O O . GLY A 1 195 ? 18.831 3.302 -1.461 1.00 86.56 195 GLY A O 1
ATOM 1434 N N . VAL A 1 196 ? 18.433 4.241 0.548 1.00 88.44 196 VAL A N 1
ATOM 1435 C CA . VAL A 1 196 ? 19.726 4.941 0.642 1.00 88.44 196 VAL A CA 1
ATOM 1436 C C . VAL A 1 196 ? 20.896 3.956 0.704 1.00 88.44 196 VAL A C 1
ATOM 1438 O O . VAL A 1 196 ? 21.862 4.096 -0.040 1.00 88.44 196 VAL A O 1
ATOM 1441 N N . ALA A 1 197 ? 20.812 2.925 1.549 1.00 86.44 197 ALA A N 1
ATOM 1442 C CA . ALA A 1 197 ? 21.894 1.956 1.741 1.00 86.44 197 ALA A CA 1
ATOM 1443 C C . ALA A 1 197 ? 22.180 1.116 0.487 1.00 86.44 197 ALA A C 1
ATOM 1445 O O . ALA A 1 197 ? 23.313 0.692 0.276 1.00 86.44 197 ALA A O 1
ATOM 1446 N N . THR A 1 198 ? 21.167 0.877 -0.352 1.00 83.81 198 THR A N 1
ATOM 1447 C CA . THR A 1 198 ? 21.330 0.185 -1.641 1.00 83.81 198 THR A CA 1
ATOM 1448 C C . THR A 1 198 ? 21.654 1.126 -2.804 1.00 83.81 198 THR A C 1
ATOM 1450 O O . THR A 1 198 ? 21.768 0.655 -3.932 1.00 83.81 198 THR A O 1
ATOM 1453 N N . GLY A 1 199 ? 21.792 2.433 -2.553 1.00 83.00 199 GLY A N 1
ATOM 1454 C CA . GLY A 1 199 ? 22.071 3.437 -3.582 1.00 83.00 199 GLY A CA 1
ATOM 1455 C C . GLY A 1 199 ? 20.923 3.655 -4.572 1.00 83.00 199 GLY A C 1
ATOM 1456 O O . GLY A 1 199 ? 21.167 4.094 -5.690 1.00 83.00 199 GLY A O 1
ATOM 1457 N N . ALA A 1 200 ? 19.683 3.317 -4.198 1.00 81.56 200 ALA A N 1
ATOM 1458 C CA . ALA A 1 200 ? 18.509 3.494 -5.055 1.00 81.56 200 ALA A CA 1
ATOM 1459 C C . ALA A 1 200 ? 18.143 4.971 -5.255 1.00 81.56 200 ALA A C 1
ATOM 1461 O O . ALA A 1 200 ? 17.668 5.336 -6.324 1.00 81.56 200 ALA A O 1
ATOM 1462 N N . PHE A 1 201 ? 18.350 5.781 -4.216 1.00 84.44 201 PHE A N 1
ATOM 1463 C CA . PHE A 1 201 ? 18.165 7.229 -4.207 1.00 84.44 201 PHE A CA 1
ATOM 1464 C C . PHE A 1 201 ? 19.072 7.858 -3.142 1.00 84.44 201 PHE A C 1
ATOM 1466 O O . PHE A 1 201 ? 19.483 7.201 -2.177 1.00 84.44 201 PHE A O 1
ATOM 1473 N N . GLY A 1 202 ? 19.397 9.135 -3.319 1.00 87.31 202 GLY A N 1
ATOM 1474 C CA . GLY A 1 202 ? 20.203 9.918 -2.390 1.00 87.31 202 GLY A CA 1
ATOM 1475 C C . GLY A 1 202 ? 19.444 10.325 -1.124 1.00 87.31 202 GLY A C 1
ATOM 1476 O O . GLY A 1 202 ? 18.216 10.325 -1.061 1.00 87.31 202 GLY A O 1
ATOM 1477 N N . VAL A 1 203 ? 20.183 10.751 -0.094 1.00 84.62 203 VAL A N 1
ATOM 1478 C CA . VAL A 1 203 ? 19.594 11.230 1.173 1.00 84.62 203 VAL A CA 1
ATOM 1479 C C . VAL A 1 203 ? 18.652 12.422 0.952 1.00 84.62 203 VAL A C 1
ATOM 1481 O O . VAL A 1 203 ? 17.610 12.500 1.596 1.00 84.62 203 VAL A O 1
ATOM 1484 N N . GLY A 1 204 ? 18.982 13.326 0.023 1.00 80.31 204 GLY A N 1
ATOM 1485 C CA . GLY A 1 204 ? 18.136 14.478 -0.315 1.00 80.31 204 GLY A CA 1
ATOM 1486 C C . GLY A 1 204 ? 16.831 14.101 -1.026 1.00 80.31 204 GLY A C 1
ATOM 1487 O O . GLY A 1 204 ? 15.814 14.765 -0.839 1.00 80.31 204 GLY A O 1
ATOM 1488 N N . GLU A 1 205 ? 16.830 12.997 -1.774 1.00 81.25 205 GLU A N 1
ATOM 1489 C CA . GLU A 1 205 ? 15.672 12.511 -2.537 1.00 81.25 205 GLU A CA 1
ATOM 1490 C C . GLU A 1 205 ? 14.652 11.779 -1.652 1.00 81.25 205 GLU A C 1
ATOM 1492 O O . GLU A 1 205 ? 13.486 11.651 -2.024 1.00 81.25 205 GLU A O 1
ATOM 1497 N N . MET A 1 206 ? 15.042 11.369 -0.435 1.00 84.06 206 MET A N 1
ATOM 1498 C CA . MET A 1 206 ? 14.122 10.771 0.543 1.00 84.06 206 MET A CA 1
ATOM 1499 C C . MET A 1 206 ? 12.899 11.652 0.795 1.00 84.06 206 MET A C 1
ATOM 1501 O O . MET A 1 206 ? 11.774 11.159 0.844 1.00 84.06 206 MET A O 1
ATOM 1505 N N . PHE A 1 207 ? 13.112 12.960 0.947 1.00 82.81 207 PHE A N 1
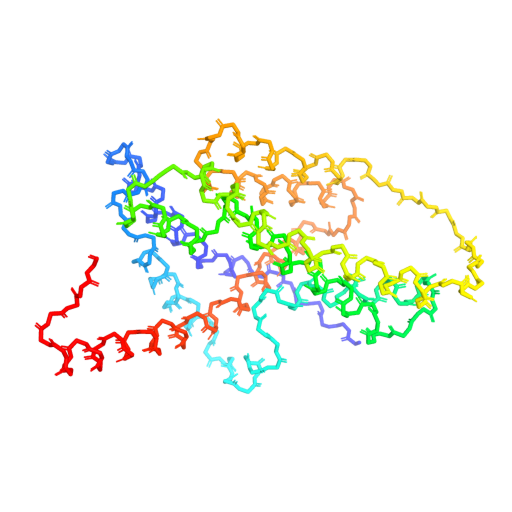ATOM 1506 C CA . PHE A 1 207 ? 12.033 13.909 1.213 1.00 82.81 207 PHE A CA 1
ATOM 1507 C C . PHE A 1 207 ? 11.072 14.023 0.031 1.00 82.81 207 PHE A C 1
ATOM 1509 O O . PHE A 1 207 ? 9.867 14.152 0.243 1.00 82.81 207 PHE A O 1
ATOM 1516 N N . THR A 1 208 ? 11.589 13.927 -1.195 1.00 78.88 208 THR A N 1
ATOM 1517 C CA . THR A 1 208 ? 10.784 13.939 -2.419 1.00 78.88 208 THR A CA 1
ATOM 1518 C C . THR A 1 208 ? 9.923 12.683 -2.500 1.00 78.88 208 THR A C 1
ATOM 1520 O O . THR A 1 208 ? 8.706 12.799 -2.610 1.00 78.88 208 THR A O 1
ATOM 1523 N N . HIS A 1 209 ? 10.507 11.495 -2.317 1.00 79.75 209 HIS A N 1
ATOM 1524 C CA . HIS A 1 209 ? 9.760 10.234 -2.359 1.00 79.75 209 HIS A CA 1
ATOM 1525 C C . HIS A 1 209 ? 8.685 10.129 -1.271 1.00 79.75 209 HIS A C 1
ATOM 1527 O O . HIS A 1 209 ? 7.569 9.677 -1.533 1.00 79.75 209 HIS A O 1
ATOM 1533 N N . VAL A 1 210 ? 8.985 10.575 -0.047 1.00 80.69 210 VAL A N 1
ATOM 1534 C CA . VAL A 1 210 ? 7.980 10.617 1.024 1.00 80.69 210 VAL A CA 1
ATOM 1535 C C . VAL A 1 210 ? 6.905 11.663 0.712 1.00 80.69 210 VAL A C 1
ATOM 1537 O O . VAL A 1 210 ? 5.721 11.379 0.870 1.00 80.69 210 VAL A O 1
ATOM 1540 N N . GLY A 1 211 ? 7.287 12.848 0.227 1.00 74.56 211 GLY A N 1
ATOM 1541 C CA . GLY A 1 211 ? 6.360 13.919 -0.149 1.00 74.56 211 GLY A CA 1
ATOM 1542 C C . GLY A 1 211 ? 5.385 13.526 -1.264 1.00 74.56 211 GLY A C 1
ATOM 1543 O O . GLY A 1 211 ? 4.188 13.807 -1.163 1.00 74.56 211 GLY A O 1
ATOM 1544 N N . GLU A 1 212 ? 5.864 12.825 -2.292 1.00 71.00 212 GLU A N 1
ATOM 1545 C CA . GLU A 1 212 ? 5.033 12.243 -3.353 1.00 71.00 212 GLU A CA 1
ATOM 1546 C C . GLU A 1 212 ? 4.041 11.224 -2.781 1.00 71.00 212 GLU A C 1
ATOM 1548 O O . GLU A 1 212 ? 2.846 11.296 -3.069 1.00 71.00 212 GLU A O 1
ATOM 1553 N N . GLY A 1 213 ? 4.505 10.336 -1.894 1.00 69.88 213 GLY A N 1
ATOM 1554 C CA . GLY A 1 213 ? 3.649 9.358 -1.219 1.00 69.88 213 GLY A CA 1
ATOM 1555 C C . GLY A 1 213 ? 2.539 9.986 -0.365 1.00 69.88 213 GLY A C 1
ATOM 1556 O O . GLY A 1 213 ? 1.453 9.420 -0.259 1.00 69.88 213 GLY A O 1
ATOM 1557 N N . ILE A 1 214 ? 2.775 11.168 0.214 1.00 69.31 214 ILE A N 1
ATOM 1558 C CA . ILE A 1 214 ? 1.776 11.914 0.998 1.00 69.31 214 ILE A CA 1
ATOM 1559 C C . ILE A 1 214 ? 0.793 12.649 0.087 1.00 69.31 214 ILE A C 1
ATOM 1561 O O . ILE A 1 214 ? -0.407 12.663 0.336 1.00 69.31 214 ILE A O 1
ATOM 1565 N N . THR A 1 215 ? 1.274 13.311 -0.957 1.00 62.84 215 THR A N 1
ATOM 1566 C CA . THR A 1 215 ? 0.454 14.293 -1.680 1.00 62.84 215 THR A CA 1
ATOM 1567 C C . THR A 1 215 ? -0.700 13.632 -2.444 1.00 62.84 215 THR A C 1
ATOM 1569 O O . THR A 1 215 ? -1.821 14.141 -2.432 1.00 62.84 215 THR A O 1
ATOM 1572 N N . VAL A 1 216 ? -0.469 12.459 -3.045 1.00 57.34 216 VAL A N 1
ATOM 1573 C CA . VAL A 1 216 ? -1.453 11.803 -3.929 1.00 57.34 216 VAL A CA 1
ATOM 1574 C C . VAL A 1 216 ? -2.689 11.275 -3.164 1.00 57.34 216 VAL A C 1
ATOM 1576 O O . VAL A 1 216 ? -3.812 11.545 -3.602 1.00 57.34 216 VAL A O 1
ATOM 1579 N N . PRO A 1 217 ? -2.575 10.591 -2.003 1.00 58.50 217 PRO A N 1
ATOM 1580 C CA . PRO A 1 217 ? -3.745 10.203 -1.208 1.00 58.50 217 PRO A CA 1
ATOM 1581 C C . PRO A 1 217 ? -4.494 11.405 -0.609 1.00 58.50 217 PRO A C 1
ATOM 1583 O O . PRO A 1 217 ? -5.724 11.462 -0.654 1.00 58.50 217 PRO A O 1
ATOM 1586 N N . TYR A 1 218 ? -3.783 12.404 -0.084 1.00 58.62 218 TYR A N 1
ATOM 1587 C CA . TYR A 1 218 ? -4.414 13.510 0.643 1.00 58.62 218 TYR A CA 1
ATOM 1588 C C . TYR A 1 218 ? -5.299 14.410 -0.235 1.00 58.62 218 TYR A C 1
ATOM 1590 O O . TYR A 1 218 ? -6.242 15.000 0.282 1.00 58.62 218 TYR A O 1
ATOM 1598 N N . CYS A 1 219 ? -5.086 14.481 -1.551 1.00 58.31 219 CYS A N 1
ATOM 1599 C CA . CYS A 1 219 ? -5.988 15.219 -2.443 1.00 58.31 219 CYS A CA 1
ATOM 1600 C C . CYS A 1 219 ? -7.311 14.477 -2.732 1.00 58.31 219 CYS A C 1
ATOM 1602 O O . CYS A 1 219 ? -8.337 15.115 -2.963 1.00 58.31 219 CYS A O 1
ATOM 1604 N N . PHE A 1 220 ? -7.326 13.138 -2.687 1.00 59.78 220 PHE A N 1
ATOM 1605 C CA . PHE A 1 220 ? -8.497 12.327 -3.058 1.00 59.78 220 PHE A CA 1
ATOM 1606 C C . PHE A 1 220 ? -9.385 11.946 -1.864 1.00 59.78 220 PHE A C 1
ATOM 1608 O O . PHE A 1 220 ? -10.616 11.969 -1.951 1.00 59.78 220 PHE A O 1
ATOM 1615 N N . TYR A 1 221 ? -8.774 11.640 -0.718 1.00 63.91 221 TYR A N 1
ATOM 1616 C CA . TYR A 1 221 ? -9.484 11.247 0.504 1.00 63.91 221 TYR A CA 1
ATOM 1617 C C . TYR A 1 221 ? -10.536 12.263 1.000 1.00 63.91 221 TYR A C 1
ATOM 1619 O O . TYR A 1 221 ? -11.593 11.822 1.447 1.00 63.91 221 TYR A O 1
ATOM 1627 N N . PRO A 1 222 ? -10.346 13.594 0.906 1.00 61.16 222 PRO A N 1
ATOM 1628 C CA . PRO A 1 222 ? -11.350 14.568 1.338 1.00 61.16 222 PRO A CA 1
ATOM 1629 C C . PRO A 1 222 ? -12.618 14.508 0.490 1.00 61.16 222 PRO A C 1
ATOM 1631 O O . PRO A 1 222 ? -13.716 14.663 1.019 1.00 61.16 222 PRO A O 1
ATOM 1634 N N . ILE A 1 223 ? -12.474 14.239 -0.812 1.00 63.81 223 ILE A N 1
ATOM 1635 C CA . ILE A 1 223 ? -13.606 14.058 -1.724 1.00 63.81 223 ILE A CA 1
ATOM 1636 C C . ILE A 1 223 ? -14.361 12.791 -1.329 1.00 63.81 223 ILE A C 1
ATOM 1638 O O . ILE A 1 223 ? -15.572 12.842 -1.133 1.00 63.81 223 ILE A O 1
ATOM 1642 N N . LEU A 1 224 ? -13.656 11.673 -1.129 1.00 65.25 224 LEU A N 1
ATOM 1643 C CA . LEU A 1 224 ? -14.273 10.420 -0.690 1.00 65.25 224 LEU A CA 1
ATOM 1644 C C . LEU A 1 224 ? -14.969 10.548 0.670 1.00 65.25 224 LEU A C 1
ATOM 1646 O O . LEU A 1 224 ? -16.088 10.064 0.823 1.00 65.25 224 LEU A O 1
ATOM 1650 N N . MET A 1 225 ? -14.339 11.211 1.643 1.00 64.56 225 MET A N 1
ATOM 1651 C CA . MET A 1 225 ? -14.922 11.445 2.967 1.00 64.56 225 MET A CA 1
ATOM 1652 C C . MET A 1 225 ? -16.107 12.414 2.914 1.00 64.56 225 MET A C 1
ATOM 1654 O O . MET A 1 225 ? -17.101 12.214 3.608 1.00 64.56 225 MET A O 1
ATOM 1658 N N . GLY A 1 226 ? -16.040 13.444 2.069 1.00 65.56 226 GLY A N 1
ATOM 1659 C CA . GLY A 1 226 ? -17.157 14.354 1.832 1.00 65.56 226 GLY A CA 1
ATOM 1660 C C . GLY A 1 226 ? -18.345 13.639 1.190 1.00 65.56 226 GLY A C 1
ATOM 1661 O O . GLY A 1 226 ? -19.476 13.781 1.652 1.00 65.56 226 GLY A O 1
ATOM 1662 N N . VAL A 1 227 ? -18.092 12.813 0.171 1.00 71.00 227 VAL A N 1
ATOM 1663 C CA . VAL A 1 227 ? -19.113 12.000 -0.504 1.00 71.00 227 VAL A CA 1
ATOM 1664 C C . VAL A 1 227 ? -19.707 10.964 0.451 1.00 71.00 227 VAL A C 1
ATOM 1666 O O . VAL A 1 227 ? -20.929 10.861 0.534 1.00 71.00 227 VAL A O 1
ATOM 1669 N N . SER A 1 228 ? -18.892 10.238 1.221 1.00 64.00 228 SER A N 1
ATOM 1670 C CA . SER A 1 228 ? -19.388 9.255 2.193 1.00 64.00 228 SER A CA 1
ATOM 1671 C C . SER A 1 228 ? -20.196 9.915 3.314 1.00 64.00 228 SER A C 1
ATOM 1673 O O . SER A 1 228 ? -21.265 9.418 3.667 1.00 64.00 228 SER A O 1
ATOM 1675 N N . GLY A 1 229 ? -19.756 11.076 3.810 1.00 70.06 229 GLY A N 1
ATOM 1676 C CA . GLY A 1 229 ? -20.487 11.880 4.787 1.00 70.06 229 GLY A CA 1
ATOM 1677 C C . GLY A 1 229 ? -21.831 12.380 4.253 1.00 70.06 229 GLY A C 1
ATOM 1678 O O . GLY A 1 229 ? -22.850 12.265 4.936 1.00 70.06 229 GLY A O 1
ATOM 1679 N N . LEU A 1 230 ? -21.869 12.867 3.009 1.00 75.06 230 LEU A N 1
ATOM 1680 C CA . LEU A 1 230 ? -23.108 13.260 2.332 1.00 75.06 230 LEU A CA 1
ATOM 1681 C C . LEU A 1 230 ? -24.057 12.070 2.170 1.00 75.06 230 LEU A C 1
ATOM 1683 O O . LEU A 1 230 ? -25.227 12.176 2.537 1.00 75.06 230 LEU A O 1
ATOM 1687 N N . ILE A 1 231 ? -23.562 10.930 1.679 1.00 76.81 231 ILE A N 1
ATOM 1688 C CA . ILE A 1 231 ? -24.347 9.697 1.530 1.00 76.81 231 ILE A CA 1
ATOM 1689 C C . ILE A 1 231 ? -24.914 9.263 2.886 1.00 76.81 231 ILE A C 1
ATOM 1691 O O . ILE A 1 231 ? -26.110 8.990 2.986 1.00 76.81 231 ILE A O 1
ATOM 1695 N N . PHE A 1 232 ? -24.103 9.271 3.946 1.00 74.81 232 PHE A N 1
ATOM 1696 C CA . PHE A 1 232 ? -24.547 8.945 5.299 1.00 74.81 232 PHE A CA 1
ATOM 1697 C C . PHE A 1 232 ? -25.670 9.875 5.778 1.00 74.81 232 PHE A C 1
ATOM 1699 O O . PHE A 1 232 ? -26.696 9.402 6.271 1.00 74.81 232 PHE A O 1
ATOM 1706 N N . ILE A 1 233 ? -25.524 11.192 5.594 1.00 76.94 233 ILE A N 1
ATOM 1707 C CA . ILE A 1 233 ? -26.559 12.176 5.945 1.00 76.94 233 ILE A CA 1
ATOM 1708 C C . ILE A 1 233 ? -27.841 11.918 5.146 1.00 76.94 233 ILE A C 1
ATOM 1710 O O . ILE A 1 233 ? -28.930 11.933 5.721 1.00 76.94 233 ILE A O 1
ATOM 1714 N N . PHE A 1 234 ? -27.732 11.642 3.845 1.00 76.00 234 PHE A N 1
ATOM 1715 C CA . PHE A 1 234 ? -28.878 11.345 2.983 1.00 76.00 234 PHE A CA 1
ATOM 1716 C C . PHE A 1 234 ? -29.611 10.064 3.399 1.00 76.00 234 PHE A C 1
ATOM 1718 O O . PHE A 1 234 ? -30.840 10.070 3.494 1.00 76.00 234 PHE A O 1
ATOM 1725 N N . ILE A 1 235 ? -28.879 8.988 3.697 1.00 74.12 235 ILE A N 1
ATOM 1726 C CA . ILE A 1 235 ? -29.445 7.713 4.160 1.00 74.12 235 ILE A CA 1
ATOM 1727 C C . ILE A 1 235 ? -30.118 7.896 5.524 1.00 74.12 235 ILE A C 1
ATOM 1729 O O . ILE A 1 235 ? -31.274 7.506 5.703 1.00 74.12 235 ILE A O 1
ATOM 1733 N N . LYS A 1 236 ? -29.446 8.567 6.467 1.00 70.75 236 LYS A N 1
ATOM 1734 C CA . LYS A 1 236 ? -29.989 8.852 7.802 1.00 70.75 236 LYS A CA 1
ATOM 1735 C C . LYS A 1 236 ? -31.260 9.701 7.731 1.00 70.75 236 LYS A C 1
ATOM 1737 O O . LYS A 1 236 ? -32.221 9.423 8.446 1.00 70.75 236 LYS A O 1
ATOM 1742 N N . LYS A 1 237 ? -31.294 10.701 6.842 1.00 65.31 237 LYS A N 1
ATOM 1743 C CA . LYS A 1 237 ? -32.455 11.579 6.635 1.00 65.31 237 LYS A CA 1
ATOM 1744 C C . LYS A 1 237 ? -33.642 10.851 5.989 1.00 65.31 237 LYS A C 1
ATOM 1746 O O . LYS A 1 237 ? -34.775 11.240 6.252 1.00 65.31 237 LYS A O 1
ATOM 1751 N N . ARG A 1 238 ? -33.413 9.798 5.188 1.00 63.66 238 ARG A N 1
ATOM 1752 C CA . ARG A 1 238 ? -34.489 8.971 4.606 1.00 63.66 238 ARG A CA 1
ATOM 1753 C C . ARG A 1 238 ? -35.039 7.892 5.541 1.00 63.66 238 ARG A C 1
ATOM 1755 O O . ARG A 1 238 ? -36.225 7.604 5.448 1.00 63.66 238 ARG A O 1
ATOM 1762 N N . HIS A 1 239 ? -34.219 7.295 6.408 1.00 63.03 239 HIS A N 1
ATOM 1763 C CA . HIS A 1 239 ? -34.631 6.104 7.170 1.00 63.03 239 HIS A CA 1
ATOM 1764 C C . HIS A 1 239 ? -34.831 6.314 8.678 1.00 63.03 239 HIS A C 1
ATOM 1766 O O . HIS A 1 239 ? -35.285 5.393 9.348 1.00 63.03 239 HIS A O 1
ATOM 1772 N N . GLY A 1 240 ? -34.549 7.498 9.239 1.00 54.56 240 GLY A N 1
ATOM 1773 C CA . GLY A 1 240 ? -34.845 7.843 10.643 1.00 54.56 240 GLY A CA 1
ATOM 1774 C C . GLY A 1 240 ? -34.012 7.094 11.699 1.00 54.56 240 GLY A C 1
ATOM 1775 O O . GLY A 1 240 ? -33.742 7.639 12.767 1.00 54.56 240 GLY A O 1
ATOM 1776 N N . LYS A 1 241 ? -33.531 5.887 11.390 1.00 54.91 241 LYS A N 1
ATOM 1777 C CA . LYS A 1 241 ? -32.534 5.106 12.120 1.00 54.91 241 LYS A CA 1
ATOM 1778 C C . LYS A 1 241 ? -31.646 4.393 11.103 1.00 54.91 241 LYS A C 1
ATOM 1780 O O . LYS A 1 241 ? -32.141 3.724 10.202 1.00 54.91 241 LYS A O 1
ATOM 1785 N N . VAL A 1 242 ? -30.336 4.561 11.248 1.00 49.59 242 VAL A N 1
ATOM 1786 C CA . VAL A 1 242 ? -29.350 3.717 10.567 1.00 49.59 242 VAL A CA 1
ATOM 1787 C C . VAL A 1 242 ? -29.307 2.418 11.368 1.00 49.59 242 VAL A C 1
ATOM 1789 O O . VAL A 1 242 ? -28.999 2.465 12.557 1.00 49.59 242 VAL A O 1
ATOM 1792 N N . LEU A 1 243 ? -29.715 1.303 10.759 1.00 46.22 243 LEU A N 1
ATOM 1793 C CA . LEU A 1 243 ? -29.507 -0.024 11.335 1.00 46.22 243 LEU A CA 1
ATOM 1794 C C . LEU A 1 243 ? -27.996 -0.284 11.253 1.00 46.22 243 LEU A C 1
ATOM 1796 O O . LEU A 1 243 ? -27.454 -0.340 10.149 1.00 46.22 243 LEU A O 1
ATOM 1800 N N . ILE A 1 244 ? -27.338 -0.288 12.412 1.00 42.84 244 ILE A N 1
ATOM 1801 C CA . ILE A 1 244 ? -25.942 -0.711 12.580 1.00 42.84 244 ILE A CA 1
ATOM 1802 C C . ILE A 1 244 ? -25.950 -2.228 12.726 1.00 42.84 244 ILE A C 1
ATOM 1804 O O . ILE A 1 244 ? -26.852 -2.711 13.452 1.00 42.84 244 ILE A O 1
#